Protein AF-A0AAV8U9E0-F1 (afdb_monomer)

Secondary structure (DSSP, 8-state):
----------HHHHHHHHHHHHTTT--------HHHHHHHHHHHHHHHHHHHHHHHHHHHHHHHHHHHHHHHHHHHHHHHHHHHHHHHHHHHHHHHHHHHHHHHHHHHHHHHHTT--THHHHHHHHHHHHHHGGGGGGS-HHHHHHHHHHHHHHHHS-TTSHHHHHHHHHHHHHHHS-TT--------HHHHHHHHHHH-S--HHHHHHHHHHHHHHHHHT--SSS-HHHHHHHHHHHHHHTTT-TT--

Sequence (249 aa):
MGLLRGTICSQRTLINWYNRLLNCRLLRGTICSQRTLINWYNRLLNCRKKIRILATFVFQLVYKRLQLKLELVKKEMEISKIQESIAKAIEENISGEQRRYLLNEQLKAIKKELGLETDDKTALSVKFRERIEPKKEKIPAQVSQVIEEELTKLQLLEASSSEFNVTRNYLDWLTTLRWGDYSDENFDVVRAQNILDEDHCGLTDVKERILEFIAVGKLKGISQAQNPNLFGICIRMAIEMSMGRSGLS

InterPro domains:
  IPR027065 Lon protease [PTHR43718] (62-224)

Solvent-accessible surface area (backbone atoms only — not comparable to full-atom values): 14757 Å² total; per-residue (Å²): 139,82,86,82,90,67,81,74,78,46,73,64,58,57,51,53,49,52,53,54,62,66,62,67,79,76,74,88,80,84,84,83,54,73,66,59,55,51,53,49,51,53,50,50,53,51,50,53,51,50,53,51,52,50,51,53,53,52,50,55,55,52,53,55,52,50,52,53,49,51,53,52,52,51,52,52,52,52,53,53,52,52,52,52,54,51,52,51,55,49,51,54,52,49,50,52,51,52,49,50,51,50,53,48,53,50,51,51,49,51,30,52,75,68,70,54,53,82,46,68,61,54,52,50,54,48,55,54,46,66,58,37,64,87,41,52,90,47,45,55,70,72,58,53,52,54,51,52,53,52,53,54,47,57,70,72,45,54,88,86,39,72,64,36,57,52,54,50,50,51,52,50,54,66,54,67,53,70,58,79,67,74,79,90,81,82,59,54,52,70,62,50,50,52,51,50,56,70,78,37,90,75,62,64,76,58,50,53,52,51,45,51,49,38,47,53,30,53,75,67,75,54,81,82,82,85,48,78,77,55,52,58,54,53,53,51,47,50,62,66,42,69,83,76,48,84,85,82,115

Structure (mmCIF, N/CA/C/O backbone):
data_AF-A0AAV8U9E0-F1
#
_entry.id   AF-A0AAV8U9E0-F1
#
loop_
_atom_site.group_PDB
_atom_site.id
_atom_site.type_symbol
_atom_site.label_atom_id
_atom_site.label_alt_id
_atom_site.label_comp_id
_atom_site.label_asym_id
_atom_site.label_entity_id
_atom_site.label_seq_id
_atom_site.pdbx_PDB_ins_code
_atom_site.Cartn_x
_atom_site.Cartn_y
_atom_site.Cartn_z
_atom_site.occupancy
_atom_site.B_iso_or_equiv
_atom_site.auth_seq_id
_atom_site.auth_comp_id
_atom_site.auth_asym_id
_atom_site.auth_atom_id
_atom_site.pdbx_PDB_model_num
ATOM 1 N N . MET A 1 1 ? -9.191 -7.327 82.115 1.00 27.83 1 MET A N 1
ATOM 2 C CA . MET A 1 1 ? -9.301 -6.138 82.992 1.00 27.83 1 MET A CA 1
ATOM 3 C C . MET A 1 1 ? -10.465 -5.305 82.483 1.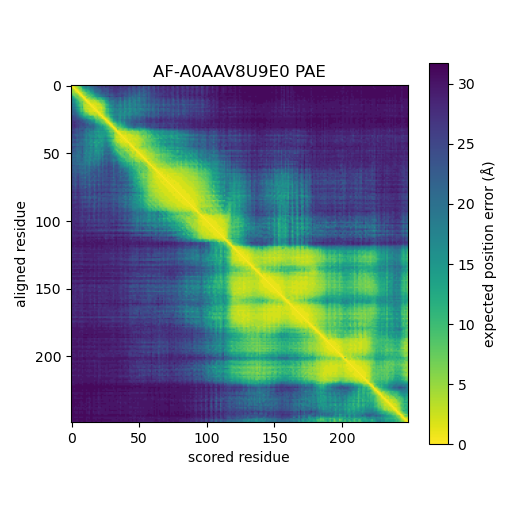00 27.83 1 MET A C 1
ATOM 5 O O . MET A 1 1 ? -10.472 -5.007 81.308 1.00 27.83 1 MET A O 1
ATOM 9 N N . GLY A 1 2 ? -11.511 -4.94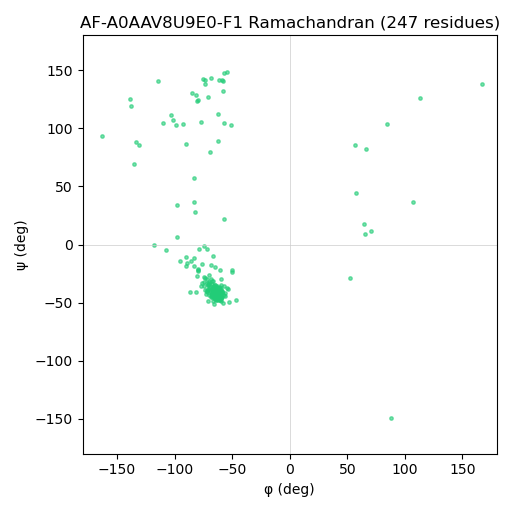6 83.204 1.00 35.22 2 GLY A N 1
ATOM 10 C CA . GLY A 1 2 ? -11.868 -5.081 84.604 1.00 35.22 2 GLY A CA 1
ATOM 11 C C . GLY A 1 2 ? -13.068 -4.151 84.818 1.00 35.22 2 GLY A C 1
ATOM 12 O O . GLY A 1 2 ? -13.075 -3.044 84.298 1.00 35.22 2 GLY A O 1
ATOM 13 N N . LEU A 1 3 ? -14.059 -4.623 85.576 1.00 33.38 3 LEU A N 1
ATOM 14 C CA . LEU A 1 3 ? -15.062 -3.809 86.274 1.00 33.38 3 LEU A CA 1
ATOM 15 C C . LEU A 1 3 ? -16.062 -3.001 85.427 1.00 33.38 3 LEU A C 1
ATOM 17 O O . LEU A 1 3 ? -16.005 -1.782 85.385 1.00 33.38 3 LEU A O 1
ATOM 21 N N . LEU A 1 4 ? -17.120 -3.667 84.960 1.00 31.39 4 LEU A N 1
ATOM 22 C CA . LEU A 1 4 ? -18.476 -3.106 85.047 1.00 31.39 4 LEU A CA 1
ATOM 23 C C . LEU A 1 4 ? -19.446 -4.197 85.520 1.00 31.39 4 LEU A C 1
ATOM 25 O O . LEU A 1 4 ? -20.305 -4.681 84.790 1.00 31.39 4 LEU A O 1
ATOM 29 N N . ARG A 1 5 ? -19.300 -4.587 86.796 1.00 35.12 5 ARG A N 1
ATOM 30 C CA . ARG A 1 5 ? -20.395 -5.188 87.572 1.00 35.12 5 ARG A CA 1
ATOM 31 C C . ARG A 1 5 ? -21.439 -4.094 87.822 1.00 35.12 5 ARG A C 1
ATOM 33 O O . ARG A 1 5 ? -21.459 -3.477 88.879 1.00 35.12 5 ARG A O 1
ATOM 40 N N . GLY A 1 6 ? -22.268 -3.820 86.824 1.00 33.16 6 GLY A N 1
ATOM 41 C CA . GLY A 1 6 ? -23.504 -3.066 86.984 1.00 33.16 6 GLY A CA 1
ATOM 42 C C . GLY A 1 6 ? -24.635 -4.071 87.077 1.00 33.16 6 GLY A C 1
ATOM 43 O O . GLY A 1 6 ? -25.007 -4.666 86.072 1.00 33.16 6 GLY A O 1
ATOM 44 N N . THR A 1 7 ? -25.128 -4.314 88.286 1.00 35.34 7 THR A N 1
ATOM 45 C CA . THR A 1 7 ? -26.304 -5.139 88.550 1.00 35.34 7 THR A CA 1
ATOM 46 C C . THR A 1 7 ? -27.459 -4.671 87.671 1.00 35.34 7 THR A C 1
ATOM 48 O O . THR A 1 7 ? -28.102 -3.656 87.934 1.00 35.34 7 THR A O 1
ATOM 51 N N . ILE A 1 8 ? -27.715 -5.426 86.601 1.00 35.81 8 ILE A N 1
ATOM 52 C CA . ILE A 1 8 ? -28.965 -5.367 85.855 1.00 35.81 8 ILE A CA 1
ATOM 53 C C . ILE A 1 8 ? -30.038 -5.670 86.892 1.00 35.81 8 ILE A C 1
ATOM 55 O O . ILE A 1 8 ? -30.167 -6.798 87.370 1.00 35.81 8 ILE A O 1
ATOM 59 N N . CYS A 1 9 ? -30.745 -4.622 87.305 1.00 37.22 9 CYS A N 1
ATOM 60 C CA . CYS A 1 9 ? -31.953 -4.721 88.097 1.00 37.22 9 CYS A CA 1
ATOM 61 C C . CYS A 1 9 ? -32.943 -5.487 87.219 1.00 37.22 9 CYS A C 1
ATOM 63 O O . CYS A 1 9 ? -33.615 -4.903 86.369 1.00 37.22 9 CYS A O 1
ATOM 65 N N . SER A 1 10 ? -32.926 -6.818 87.322 1.00 37.62 10 SER A N 1
ATOM 66 C CA . SER A 1 10 ? -33.815 -7.664 86.543 1.00 37.62 10 SER A CA 1
ATOM 67 C C . SER A 1 10 ? -35.246 -7.232 86.853 1.00 37.62 10 SER A C 1
ATOM 69 O O . SER A 1 10 ? -35.553 -6.795 87.968 1.00 37.62 10 SER A O 1
ATOM 71 N N . GLN A 1 11 ? -36.150 -7.343 85.881 1.00 40.88 11 GLN A N 1
ATOM 72 C CA . GLN A 1 11 ? -37.574 -7.047 86.085 1.00 40.88 11 GLN A CA 1
ATOM 73 C C . GLN A 1 11 ? -38.150 -7.756 87.331 1.00 40.88 11 GLN A C 1
ATOM 75 O O . GLN A 1 11 ? -39.093 -7.264 87.947 1.00 40.88 11 GLN A O 1
ATOM 80 N N . ARG A 1 12 ? -37.509 -8.841 87.788 1.00 44.00 12 ARG A N 1
ATOM 81 C CA . ARG A 1 12 ? -37.821 -9.563 89.024 1.00 44.00 12 ARG A CA 1
ATOM 82 C C . ARG A 1 12 ? -37.634 -8.740 90.303 1.00 44.00 12 ARG A C 1
ATOM 84 O O . ARG A 1 12 ? -38.444 -8.872 91.214 1.00 44.00 12 ARG A O 1
ATOM 91 N N . THR A 1 13 ? -36.633 -7.862 90.388 1.00 49.75 13 THR A N 1
ATOM 92 C CA . THR A 1 13 ? -36.432 -6.994 91.565 1.00 49.75 13 THR A CA 1
ATOM 93 C C . THR A 1 13 ? -37.441 -5.851 91.637 1.00 49.75 13 THR A C 1
ATOM 95 O O . THR A 1 13 ? -37.866 -5.501 92.733 1.00 49.75 13 THR A O 1
ATOM 98 N N . LEU A 1 14 ? -37.898 -5.323 90.496 1.00 45.00 14 LEU A N 1
ATOM 99 C CA . LEU A 1 14 ? -38.960 -4.309 90.450 1.00 45.00 14 LEU A CA 1
ATOM 100 C C . LEU A 1 14 ? -40.332 -4.898 90.800 1.00 45.00 14 LEU A C 1
ATOM 102 O O . LEU A 1 14 ? -41.067 -4.294 91.576 1.00 45.00 14 LEU A O 1
ATOM 106 N N . ILE A 1 15 ? -40.637 -6.103 90.310 1.00 54.41 15 ILE A N 1
ATOM 107 C CA . ILE A 1 15 ? -41.872 -6.824 90.653 1.00 54.41 15 ILE A CA 1
ATOM 108 C C . ILE A 1 15 ? -41.868 -7.235 92.133 1.00 54.41 15 ILE A C 1
ATOM 110 O O . ILE A 1 15 ? -42.863 -7.032 92.821 1.00 54.41 15 ILE A O 1
ATOM 114 N N . ASN A 1 16 ? -40.738 -7.706 92.677 1.00 47.94 16 ASN A N 1
ATOM 115 C CA . ASN A 1 16 ? -40.626 -8.012 94.110 1.00 47.94 16 ASN A CA 1
ATOM 116 C C . ASN A 1 16 ? -40.722 -6.764 95.000 1.00 47.94 16 ASN A C 1
ATOM 118 O O . ASN A 1 16 ? -41.239 -6.851 96.112 1.00 47.94 16 ASN A O 1
ATOM 122 N N . TRP A 1 17 ? -40.266 -5.601 94.528 1.00 50.56 17 TRP A N 1
ATOM 123 C CA . TRP A 1 17 ? -40.415 -4.334 95.249 1.00 50.56 17 TRP A CA 1
ATOM 124 C C . TRP A 1 17 ? -41.860 -3.809 95.195 1.00 50.56 17 TRP A C 1
ATOM 126 O O . TRP A 1 17 ? -42.385 -3.359 96.211 1.00 50.56 17 TRP A O 1
ATOM 136 N N . TYR A 1 18 ? -42.538 -3.956 94.052 1.00 49.53 18 TYR A N 1
ATOM 137 C CA . TYR A 1 18 ? -43.957 -3.621 93.882 1.00 49.53 18 TYR A CA 1
ATOM 138 C C . TYR A 1 18 ? -44.870 -4.540 94.715 1.00 49.53 18 TYR A C 1
ATOM 140 O O . TYR A 1 18 ? -45.764 -4.062 95.411 1.00 49.53 18 TYR A O 1
ATOM 148 N N . ASN A 1 19 ? -44.568 -5.841 94.762 1.00 44.81 19 ASN A N 1
ATOM 149 C CA . ASN A 1 19 ? -45.264 -6.808 95.615 1.00 44.81 19 ASN A CA 1
ATOM 150 C C . ASN A 1 19 ? -44.982 -6.585 97.114 1.00 44.81 19 ASN A C 1
ATOM 152 O O . ASN A 1 19 ? -45.863 -6.817 97.939 1.00 44.81 19 ASN A O 1
ATOM 156 N N . ARG A 1 20 ? -43.801 -6.063 97.490 1.00 47.88 20 ARG A N 1
ATOM 157 C CA . ARG A 1 20 ? -43.522 -5.619 98.873 1.00 47.88 20 ARG A CA 1
ATOM 158 C C . ARG A 1 20 ? -44.294 -4.360 99.262 1.00 47.88 20 ARG A C 1
ATOM 160 O O . ARG A 1 20 ? -44.694 -4.247 100.413 1.00 47.88 20 ARG A O 1
ATOM 167 N N . LEU A 1 21 ? -44.527 -3.446 98.321 1.00 47.62 21 LEU A N 1
ATOM 168 C CA . LEU A 1 21 ? -45.348 -2.251 98.538 1.00 47.62 21 LEU A CA 1
ATOM 169 C C . LEU A 1 21 ? -46.838 -2.581 98.688 1.00 47.62 21 LEU A C 1
ATOM 171 O O . LEU A 1 21 ? -47.501 -2.005 99.546 1.00 47.62 21 LEU A O 1
ATOM 175 N N . LEU A 1 22 ? -47.357 -3.527 97.901 1.00 44.44 22 LEU A N 1
ATOM 176 C CA . LEU A 1 22 ? -48.753 -3.975 97.989 1.00 44.44 22 LEU A CA 1
ATOM 177 C C . LEU A 1 22 ? -49.047 -4.806 99.250 1.00 44.44 22 LEU A C 1
ATOM 179 O O . LEU A 1 22 ? -50.153 -4.719 99.780 1.00 44.44 22 LEU A O 1
ATOM 183 N N . ASN A 1 23 ? -48.061 -5.536 99.787 1.00 39.62 23 ASN A N 1
ATOM 184 C CA . ASN A 1 23 ? -48.213 -6.299 101.036 1.00 39.62 23 ASN A CA 1
ATOM 185 C C . ASN A 1 23 ? -48.118 -5.458 102.325 1.00 39.62 23 ASN A C 1
ATOM 187 O O . ASN A 1 23 ? -48.386 -5.972 103.408 1.00 39.62 23 ASN A O 1
ATOM 191 N N . CYS A 1 24 ? -47.830 -4.156 102.249 1.00 38.47 24 CYS A N 1
ATOM 192 C CA . CYS A 1 24 ? -47.872 -3.249 103.404 1.00 38.47 24 CYS A CA 1
ATOM 193 C C . CYS A 1 24 ? -49.289 -2.715 103.710 1.00 38.47 24 CYS A C 1
ATOM 195 O O . CYS A 1 24 ? -49.444 -1.568 104.126 1.00 38.47 24 CYS A O 1
ATOM 197 N N . ARG A 1 25 ? -50.339 -3.534 103.533 1.00 41.03 25 ARG A N 1
ATOM 198 C CA . ARG A 1 25 ? -51.711 -3.221 103.992 1.00 41.03 25 ARG A CA 1
ATOM 199 C C . ARG A 1 25 ? -52.082 -3.869 105.331 1.00 41.03 25 ARG A C 1
ATOM 201 O O . ARG A 1 25 ? -53.214 -3.734 105.784 1.00 41.03 25 ARG A O 1
ATOM 208 N N . LEU A 1 26 ? -51.132 -4.520 105.997 1.00 41.62 26 LEU A N 1
ATOM 209 C CA . LEU A 1 26 ? -51.288 -5.043 107.352 1.00 41.62 26 LEU A CA 1
ATOM 210 C C . LEU A 1 26 ? -50.097 -4.616 108.205 1.00 41.62 26 LEU A C 1
ATOM 212 O O . LEU A 1 26 ? -49.125 -5.343 108.320 1.00 41.62 26 LEU A O 1
ATOM 216 N N . LEU A 1 27 ? -50.187 -3.418 108.776 1.00 35.81 27 LEU A N 1
ATOM 217 C CA . LEU A 1 27 ? -49.687 -3.087 110.111 1.00 35.81 27 LEU A CA 1
ATOM 218 C C . LEU A 1 27 ? -50.372 -1.777 110.511 1.00 35.81 27 LEU A C 1
ATOM 220 O O . LEU A 1 27 ? -49.972 -0.676 110.139 1.00 35.81 27 LEU A O 1
ATOM 224 N N . ARG A 1 28 ? -51.498 -1.932 111.215 1.00 41.97 28 ARG A N 1
ATOM 225 C CA . ARG A 1 28 ? -52.093 -0.864 112.015 1.00 41.97 28 ARG A CA 1
ATOM 226 C C . ARG A 1 28 ? -51.051 -0.418 113.041 1.00 41.97 28 ARG A C 1
ATOM 228 O O . ARG A 1 28 ? -50.528 -1.257 113.765 1.00 41.97 28 ARG A O 1
ATOM 235 N N . GLY A 1 29 ? -50.849 0.891 113.151 1.00 41.81 29 GLY A N 1
ATOM 236 C CA . GLY A 1 29 ? -50.318 1.507 114.362 1.00 41.81 29 GLY A CA 1
ATOM 237 C C . GLY A 1 29 ? -48.930 2.131 114.244 1.00 41.81 29 GLY A C 1
ATOM 238 O O . GLY A 1 29 ? -47.946 1.467 113.950 1.00 41.81 29 GLY A O 1
ATOM 239 N N . THR A 1 30 ? -48.892 3.407 114.630 1.00 37.78 30 THR A N 1
ATOM 240 C CA . THR A 1 30 ? -47.747 4.208 115.101 1.00 37.78 30 THR A CA 1
ATOM 241 C C . THR A 1 30 ? -46.819 4.887 114.070 1.00 37.78 30 THR A C 1
ATOM 243 O O . THR A 1 30 ? -45.938 4.297 113.461 1.00 37.78 30 THR A O 1
ATOM 246 N N . ILE A 1 31 ? -47.034 6.209 113.964 1.00 43.25 31 ILE A N 1
ATOM 247 C CA . ILE A 1 31 ? -46.071 7.305 113.738 1.00 43.25 31 ILE A CA 1
ATOM 248 C C . ILE A 1 31 ? -45.192 7.206 112.476 1.00 43.25 31 ILE A C 1
ATOM 250 O O . ILE A 1 31 ? -44.017 6.854 112.523 1.00 43.25 31 ILE A O 1
ATOM 254 N N . CYS A 1 32 ? -45.720 7.683 111.343 1.00 40.44 32 CYS A N 1
ATOM 255 C CA . CYS A 1 32 ? -44.880 8.192 110.256 1.00 40.44 32 CYS A CA 1
ATOM 256 C C . CYS A 1 32 ? -44.720 9.707 110.463 1.00 40.44 32 CYS A C 1
ATOM 258 O O . CYS A 1 32 ? -45.666 10.462 110.240 1.00 40.44 32 CYS A O 1
ATOM 260 N N . SER A 1 33 ? -43.566 10.167 110.958 1.00 49.03 33 SER A N 1
ATOM 261 C CA . SER A 1 33 ? -43.331 11.607 111.127 1.00 49.03 33 SER A CA 1
ATOM 262 C C . SER A 1 33 ? -43.393 12.310 109.764 1.00 49.03 33 SER A C 1
ATOM 264 O O . SER A 1 33 ? -42.905 11.787 108.763 1.00 49.03 33 SER A O 1
ATOM 266 N N . GLN A 1 34 ? -43.959 13.521 109.694 1.00 48.81 34 GLN A N 1
ATOM 267 C CA . GLN A 1 34 ? -44.019 14.315 108.450 1.00 48.81 34 GLN A CA 1
ATOM 268 C C . GLN A 1 34 ? -42.653 14.433 107.743 1.00 48.81 34 GLN A C 1
ATOM 270 O O . GLN A 1 34 ? -42.586 14.590 106.524 1.00 48.81 34 GLN A O 1
ATOM 275 N N . ARG A 1 35 ? -41.546 14.278 108.480 1.00 53.88 35 ARG A N 1
ATOM 276 C CA . ARG A 1 35 ? -40.183 14.350 107.953 1.00 53.88 35 ARG A CA 1
ATOM 277 C C . ARG A 1 35 ? -39.777 13.147 107.092 1.00 53.88 35 ARG A C 1
ATOM 279 O O . ARG A 1 35 ? -39.037 13.337 106.126 1.00 53.88 35 ARG A O 1
ATOM 286 N N . THR A 1 36 ? -40.265 11.935 107.372 1.00 54.78 36 THR A N 1
ATOM 287 C CA . THR A 1 36 ? -39.992 10.758 106.524 1.00 54.78 36 THR A CA 1
ATOM 288 C C . THR A 1 36 ? -40.794 10.801 105.226 1.00 54.78 36 THR A C 1
ATOM 290 O O . THR A 1 36 ? -40.248 10.469 104.174 1.00 54.78 36 THR A O 1
ATOM 293 N N . LEU A 1 37 ? -42.031 11.309 105.262 1.00 53.75 37 LEU A N 1
ATOM 294 C CA . LEU A 1 37 ? -42.858 11.533 104.069 1.00 53.75 37 LEU A CA 1
ATOM 295 C C . LEU A 1 37 ? -42.275 12.611 103.142 1.00 53.75 37 LEU A C 1
ATOM 297 O O . LEU A 1 37 ? -42.202 12.394 101.934 1.00 53.75 37 LEU A O 1
ATOM 301 N N . ILE A 1 38 ? -41.784 13.731 103.686 1.00 58.84 38 ILE A N 1
ATOM 302 C CA . ILE A 1 38 ? -41.136 14.794 102.895 1.00 58.84 38 ILE A CA 1
ATOM 303 C C . ILE A 1 38 ? -39.825 14.297 102.269 1.00 58.84 38 ILE A C 1
ATOM 305 O O . ILE A 1 38 ? -39.577 14.535 101.087 1.00 58.84 38 ILE A O 1
ATOM 309 N N . ASN A 1 39 ? -39.002 13.550 103.014 1.00 56.97 39 ASN A N 1
ATOM 310 C CA . ASN A 1 39 ? -37.780 12.960 102.459 1.00 56.97 39 ASN A CA 1
ATOM 311 C C . ASN A 1 39 ? -38.080 11.904 101.387 1.00 56.97 39 ASN A C 1
ATOM 313 O O . ASN A 1 39 ? -37.365 11.833 100.387 1.00 56.97 39 ASN A O 1
ATOM 317 N N . TRP A 1 40 ? -39.146 11.120 101.546 1.00 59.44 40 TRP A N 1
ATOM 318 C CA . TRP A 1 40 ? -39.593 10.162 100.538 1.00 59.44 40 TRP A CA 1
ATOM 319 C C . TRP A 1 40 ? -40.120 10.859 99.275 1.00 59.44 40 TRP A C 1
ATOM 321 O O . TRP A 1 40 ? -39.692 10.514 98.173 1.00 59.44 40 TRP A O 1
ATOM 331 N N . TYR A 1 41 ? -40.945 11.902 99.420 1.00 57.72 41 TYR A N 1
ATOM 332 C CA . TYR A 1 41 ? -41.444 12.713 98.306 1.00 57.72 41 TYR A CA 1
ATOM 333 C C . TYR A 1 41 ? -40.306 13.417 97.555 1.00 57.72 41 TYR A C 1
ATOM 335 O O . TYR A 1 41 ? -40.232 13.339 96.329 1.00 57.72 41 TYR A O 1
ATOM 343 N N . ASN A 1 42 ? -39.346 14.008 98.273 1.00 62.09 42 ASN A N 1
ATOM 344 C CA . ASN A 1 42 ? -38.157 14.617 97.675 1.00 62.09 42 ASN A CA 1
ATOM 345 C C . ASN A 1 42 ? -37.290 13.585 96.941 1.00 62.09 42 ASN A C 1
ATOM 347 O O . ASN A 1 42 ? -36.778 13.873 95.859 1.00 62.09 42 ASN A O 1
ATOM 351 N N . ARG A 1 43 ? -37.160 12.360 97.468 1.00 54.47 43 ARG A N 1
ATOM 352 C CA . ARG A 1 43 ? -36.404 11.276 96.820 1.00 54.47 43 ARG A CA 1
ATOM 353 C C . ARG A 1 43 ? -37.107 10.749 95.568 1.00 54.47 43 ARG A C 1
ATOM 355 O O . ARG A 1 43 ? -36.443 10.503 94.562 1.00 54.47 43 ARG A O 1
ATOM 362 N N . LEU A 1 44 ? -38.437 10.670 95.588 1.00 56.94 44 LEU A N 1
ATOM 363 C CA . LEU A 1 44 ? -39.266 10.371 94.418 1.00 56.94 44 LEU A CA 1
ATOM 364 C C . LEU A 1 44 ? -39.161 11.449 93.341 1.00 56.94 44 LEU A C 1
ATOM 366 O O . LEU A 1 44 ? -38.959 11.119 92.172 1.00 56.94 44 LEU A O 1
ATOM 370 N N . LEU A 1 45 ? -39.228 12.727 93.719 1.00 56.25 45 LEU A N 1
ATOM 371 C CA . LEU A 1 45 ? -39.087 13.844 92.785 1.00 56.25 45 LEU A CA 1
ATOM 372 C C . LEU A 1 45 ? -37.695 13.847 92.129 1.00 56.25 45 LEU A C 1
ATOM 374 O O . LEU A 1 45 ? -37.575 14.091 90.927 1.00 56.25 45 LEU A O 1
ATOM 378 N N . ASN A 1 46 ? -36.648 13.516 92.893 1.00 55.34 46 ASN A N 1
ATOM 379 C CA . ASN A 1 46 ? -35.272 13.439 92.398 1.00 55.34 46 ASN A CA 1
ATOM 380 C C . ASN A 1 46 ? -35.054 12.231 91.464 1.00 55.34 46 ASN A C 1
ATOM 382 O O . ASN A 1 46 ? -34.412 12.365 90.422 1.00 55.34 46 ASN A O 1
ATOM 386 N N . CYS A 1 47 ? -35.654 11.072 91.765 1.00 55.56 47 CYS A N 1
ATOM 387 C CA . CYS A 1 47 ? -35.677 9.926 90.848 1.00 55.56 47 CYS A CA 1
ATOM 388 C C . CYS A 1 47 ? -36.422 10.246 89.547 1.00 55.56 47 CYS A C 1
ATOM 390 O O . CYS A 1 47 ? -35.919 9.940 88.469 1.00 55.56 47 CYS A O 1
ATOM 392 N N . ARG A 1 48 ? -37.575 10.922 89.616 1.00 57.34 48 ARG A N 1
ATOM 393 C CA . ARG A 1 48 ? -38.355 11.306 88.427 1.00 57.34 48 ARG A CA 1
ATOM 394 C C . ARG A 1 48 ? -37.576 12.264 87.525 1.00 57.34 48 ARG A C 1
ATOM 396 O O . ARG A 1 48 ? -37.551 12.073 86.312 1.00 57.34 48 ARG A O 1
ATOM 403 N N . LYS A 1 49 ? -36.889 13.250 88.113 1.00 58.62 49 LYS A N 1
ATOM 404 C CA . LYS A 1 49 ? -36.005 14.172 87.382 1.00 58.62 49 LYS A CA 1
ATOM 405 C C . LYS A 1 49 ? -34.822 13.437 86.739 1.00 58.62 49 LYS A C 1
ATOM 407 O O . LYS A 1 49 ? -34.564 13.657 85.560 1.00 58.62 49 LYS A O 1
ATOM 412 N N . LYS A 1 50 ? -34.161 12.517 87.455 1.00 59.91 50 LYS A N 1
ATOM 413 C CA . LYS A 1 50 ? -33.053 11.707 86.910 1.00 59.91 50 LYS A CA 1
ATOM 414 C C . LYS A 1 50 ? -33.486 10.784 85.772 1.00 59.91 50 LYS A C 1
ATOM 416 O O . LYS A 1 50 ? -32.802 10.742 84.758 1.00 59.91 50 LYS A O 1
ATOM 421 N N . ILE A 1 51 ? -34.627 10.103 85.902 1.00 61.88 51 ILE A N 1
ATOM 422 C CA . ILE A 1 51 ? -35.192 9.248 84.844 1.00 61.88 51 ILE A CA 1
ATOM 423 C C . ILE A 1 51 ? -35.530 10.084 83.609 1.00 61.88 51 ILE A C 1
ATOM 425 O O . ILE A 1 51 ? -35.230 9.669 82.494 1.00 61.88 51 ILE A O 1
ATOM 429 N N . ARG A 1 52 ? -36.093 11.285 83.795 1.00 48.88 52 ARG A N 1
ATOM 430 C CA . ARG A 1 52 ? -36.409 12.179 82.678 1.00 48.88 52 ARG A CA 1
ATOM 431 C C . ARG A 1 52 ? -35.149 12.639 81.949 1.00 48.88 52 ARG A C 1
ATOM 433 O O . ARG A 1 52 ? -35.117 12.556 80.734 1.00 48.88 52 ARG A O 1
ATOM 440 N N . ILE A 1 53 ? -34.102 13.033 82.678 1.00 62.19 53 ILE A N 1
ATOM 441 C CA . ILE A 1 53 ? -32.807 13.426 82.095 1.00 62.19 53 ILE A CA 1
ATOM 442 C C . ILE A 1 53 ? -32.153 12.249 81.360 1.00 62.19 53 ILE A C 1
ATOM 444 O O . ILE A 1 53 ? -31.682 12.429 80.241 1.00 62.19 53 ILE A O 1
ATOM 448 N N . LEU A 1 54 ? -32.166 11.043 81.942 1.00 60.41 54 LEU A N 1
ATOM 449 C CA . LEU A 1 54 ? -31.650 9.835 81.290 1.00 60.41 54 LEU A CA 1
ATOM 450 C C . LEU A 1 54 ? -32.414 9.513 80.001 1.00 60.41 54 LEU A C 1
ATOM 452 O O . LEU A 1 54 ? -31.786 9.200 78.996 1.00 60.41 54 LEU A O 1
ATOM 456 N N . ALA A 1 55 ? -33.743 9.638 80.003 1.00 62.66 55 ALA A N 1
ATOM 457 C CA . ALA A 1 55 ? -34.558 9.426 78.811 1.00 62.66 55 ALA A CA 1
ATOM 458 C C . ALA A 1 55 ? -34.223 10.439 77.703 1.00 62.66 55 ALA A C 1
ATOM 460 O O . ALA A 1 55 ? -34.035 10.038 76.555 1.00 62.66 55 ALA A O 1
ATOM 461 N N . THR A 1 56 ? -34.058 11.726 78.038 1.00 59.28 56 THR A N 1
ATOM 462 C CA . THR A 1 56 ? -33.647 12.745 77.059 1.00 59.28 56 THR A CA 1
ATOM 463 C C . THR A 1 56 ? -32.245 12.467 76.512 1.00 59.28 56 THR A C 1
ATOM 465 O O . THR A 1 56 ? -32.012 12.601 75.314 1.00 59.28 56 THR A O 1
ATOM 468 N N . PHE A 1 57 ? -31.315 12.025 77.363 1.00 64.25 57 PHE A N 1
ATOM 469 C CA . PHE A 1 57 ? -29.940 11.718 76.959 1.00 64.25 57 PHE A CA 1
ATOM 470 C C . PHE A 1 57 ? -29.861 10.495 76.033 1.00 64.25 57 PHE A C 1
ATOM 472 O O . PHE A 1 57 ? -29.145 10.517 75.032 1.00 64.25 57 PHE A O 1
ATOM 479 N N . VAL A 1 58 ? -30.633 9.444 76.334 1.00 69.25 58 VAL A N 1
ATOM 480 C CA . VAL A 1 58 ? -30.743 8.246 75.488 1.00 69.25 58 VAL A CA 1
ATOM 481 C C . VAL A 1 58 ? -31.363 8.604 74.137 1.00 69.25 58 VAL A C 1
ATOM 483 O O . VAL A 1 58 ? -30.840 8.188 73.104 1.00 69.25 58 VAL A O 1
ATOM 486 N N . PHE A 1 59 ? -32.409 9.434 74.118 1.00 70.06 59 PHE A N 1
ATOM 487 C CA . PHE A 1 59 ? -33.043 9.884 72.877 1.00 70.06 59 PHE A CA 1
ATOM 488 C C . PHE A 1 59 ? -32.079 10.695 71.992 1.00 70.06 59 PHE A C 1
ATOM 490 O O . PHE A 1 59 ? -31.954 10.421 70.797 1.00 70.06 59 PHE A O 1
ATOM 497 N N . GLN A 1 60 ? -31.309 11.617 72.584 1.00 68.12 60 GLN A N 1
ATOM 498 C CA . GLN A 1 60 ? -30.308 12.421 71.871 1.00 68.12 60 GLN A CA 1
ATOM 499 C C . GLN A 1 60 ? -29.198 11.552 71.244 1.00 68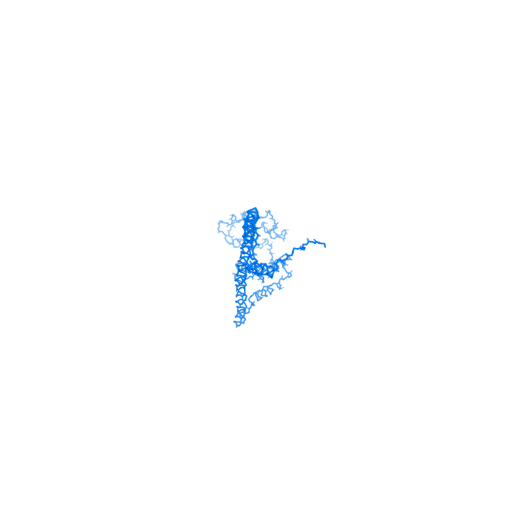.12 60 GLN A C 1
ATOM 501 O O . GLN A 1 60 ? -28.749 11.812 70.126 1.00 68.12 60 GLN A O 1
ATOM 506 N N . LEU A 1 61 ? -28.753 10.507 71.952 1.00 75.19 61 LEU A N 1
ATOM 507 C CA . LEU A 1 61 ? -27.740 9.559 71.474 1.00 75.19 61 LEU A CA 1
ATOM 508 C C . LEU A 1 61 ? -28.245 8.703 70.306 1.00 75.19 61 LEU A C 1
ATOM 510 O O . LEU A 1 61 ? -27.498 8.455 69.357 1.00 75.19 61 LEU A O 1
ATOM 514 N N . VAL A 1 62 ? -29.505 8.264 70.354 1.00 80.88 62 VAL A N 1
ATOM 515 C CA . VAL A 1 62 ? -30.124 7.466 69.286 1.00 80.88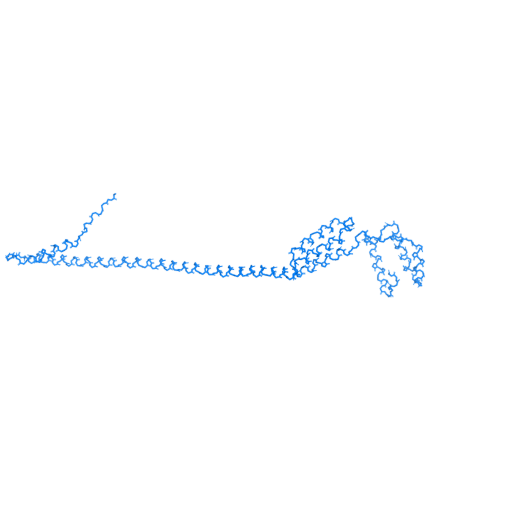 62 VAL A CA 1
ATOM 516 C C . VAL A 1 62 ? -30.315 8.303 68.021 1.00 80.88 62 VAL A C 1
ATOM 518 O O . VAL A 1 62 ? -29.958 7.847 66.935 1.00 80.88 62 VAL A O 1
ATOM 521 N N . TYR A 1 63 ? -30.778 9.548 68.158 1.00 86.00 63 TYR A N 1
ATOM 522 C CA . TYR A 1 63 ? -30.974 10.451 67.023 1.00 86.00 63 TYR A CA 1
ATOM 523 C C . TYR A 1 63 ? -29.663 10.736 66.272 1.00 86.00 63 TYR A C 1
ATOM 525 O O . TYR A 1 63 ? -29.606 10.605 65.050 1.00 86.00 63 TYR A O 1
ATOM 533 N N . LYS A 1 64 ? -28.568 11.013 66.997 1.00 84.19 64 LYS A N 1
ATOM 534 C CA . LYS A 1 64 ? -27.241 11.221 66.385 1.00 84.19 64 LYS A CA 1
ATOM 535 C C . LYS A 1 64 ? -26.737 9.988 65.626 1.00 84.19 64 LYS A C 1
ATOM 537 O O . LYS A 1 64 ? -26.185 10.120 64.538 1.00 84.19 64 LYS A O 1
ATOM 542 N N . ARG A 1 65 ? -26.946 8.780 66.165 1.00 84.88 65 ARG A N 1
ATOM 543 C CA . ARG A 1 65 ? -26.563 7.525 65.488 1.00 84.88 65 ARG A CA 1
ATOM 544 C C . ARG A 1 65 ? -27.370 7.288 64.214 1.00 84.88 65 ARG A C 1
ATOM 546 O O . ARG A 1 65 ? -26.808 6.817 63.231 1.00 84.88 65 ARG A O 1
ATOM 553 N N . LEU A 1 66 ? -28.662 7.614 64.227 1.00 89.69 66 LEU A N 1
ATOM 554 C CA . LEU A 1 66 ? -29.527 7.523 63.050 1.00 89.69 66 LEU A CA 1
ATOM 555 C C . LEU A 1 66 ? -29.100 8.498 61.952 1.00 89.69 66 LEU A C 1
ATOM 557 O O . LEU A 1 66 ? -29.050 8.095 60.797 1.00 89.69 66 LEU A O 1
ATOM 561 N N . GLN A 1 67 ? -28.733 9.734 62.299 1.00 89.44 67 GLN A N 1
ATOM 562 C CA . GLN A 1 67 ? -28.242 10.704 61.317 1.00 89.44 67 GLN A CA 1
ATOM 563 C C . GLN A 1 67 ? -26.941 10.248 60.647 1.00 89.44 67 GLN A C 1
ATOM 565 O O . GLN A 1 67 ? -26.853 10.277 59.423 1.00 89.44 67 GLN A O 1
ATOM 570 N N . LEU A 1 68 ? -25.974 9.750 61.426 1.00 89.44 68 LEU A N 1
ATOM 571 C CA . LEU A 1 68 ? -24.724 9.208 60.878 1.00 89.44 68 LEU A CA 1
ATOM 572 C C . LEU A 1 68 ? -24.976 7.992 59.978 1.00 89.44 68 LEU A C 1
ATOM 574 O O . LEU A 1 68 ? -24.409 7.897 58.894 1.00 89.44 68 LEU A O 1
ATOM 578 N N . LYS A 1 69 ? -25.864 7.078 60.391 1.00 90.81 69 LYS A N 1
ATOM 579 C CA . LYS A 1 69 ? -26.253 5.934 59.555 1.00 90.81 69 LYS A CA 1
ATOM 580 C C . LYS A 1 69 ? -26.953 6.368 58.272 1.00 90.81 69 LYS A C 1
ATOM 582 O O . LYS A 1 69 ? -26.666 5.811 57.222 1.00 90.81 69 LYS A O 1
ATOM 587 N N . LEU A 1 70 ? -27.845 7.353 58.342 1.00 93.94 70 LEU A N 1
ATOM 588 C CA . LEU A 1 70 ? -28.536 7.881 57.169 1.00 93.94 70 LEU A CA 1
ATOM 589 C C . LEU A 1 70 ? -27.544 8.478 56.166 1.00 93.94 70 LEU A C 1
ATOM 591 O O . LEU A 1 70 ? -27.703 8.282 54.967 1.00 93.94 70 LEU A O 1
ATOM 595 N N . GLU A 1 71 ? -26.517 9.182 56.641 1.00 94.50 71 GLU A N 1
ATOM 596 C CA . GLU A 1 71 ? -25.473 9.725 55.773 1.00 94.50 71 GLU A CA 1
ATOM 597 C C . GLU A 1 71 ? -24.641 8.619 55.108 1.00 94.50 71 GLU A C 1
ATOM 599 O O . GLU A 1 71 ? -24.379 8.692 53.910 1.00 94.50 71 GLU A O 1
ATOM 604 N N . LEU A 1 72 ? -24.284 7.565 55.849 1.00 93.56 72 LEU A N 1
ATOM 605 C CA . LEU A 1 72 ? -23.579 6.405 55.293 1.00 93.56 72 LEU A CA 1
ATOM 606 C C . LEU A 1 72 ? -24.417 5.682 54.231 1.00 93.56 72 LEU A C 1
ATOM 608 O O . LEU A 1 72 ? -23.924 5.438 53.136 1.00 93.56 72 LEU A O 1
ATOM 612 N N . VAL A 1 73 ? -25.700 5.434 54.507 1.00 95.62 73 VAL A N 1
ATOM 613 C CA . VAL A 1 73 ? -26.617 4.791 53.552 1.00 95.62 73 VAL A CA 1
ATOM 614 C C . VAL A 1 73 ? -26.810 5.646 52.298 1.00 95.62 73 VAL A C 1
ATOM 616 O O . VAL A 1 73 ? -26.897 5.111 51.196 1.00 95.62 73 VAL A O 1
ATOM 619 N N . LYS A 1 74 ? -26.836 6.980 52.422 1.00 96.12 74 LYS A N 1
ATOM 620 C CA . LYS A 1 74 ? -26.871 7.871 51.252 1.00 96.12 74 LYS A CA 1
ATOM 621 C C . LYS A 1 74 ? -25.618 7.722 50.388 1.00 96.12 74 LYS A C 1
ATOM 623 O O . LYS A 1 74 ? -25.751 7.627 49.173 1.00 96.12 74 LYS A O 1
ATOM 628 N N . LYS A 1 75 ? -24.434 7.649 51.003 1.00 94.94 75 LYS A N 1
ATOM 629 C CA . LYS A 1 75 ? -23.167 7.426 50.286 1.00 94.94 75 LYS A CA 1
ATOM 630 C C . LYS A 1 75 ? -23.146 6.059 49.597 1.00 94.94 75 LYS A C 1
ATOM 632 O O . LYS A 1 75 ? -22.789 5.980 48.428 1.00 94.94 75 LYS A O 1
ATOM 637 N N . GLU A 1 76 ? -23.592 5.000 50.272 1.00 93.88 76 GLU A N 1
ATOM 638 C CA . GLU A 1 76 ? -23.714 3.659 49.673 1.00 93.88 76 GLU A CA 1
ATOM 639 C C . GLU A 1 76 ? -24.699 3.639 48.496 1.00 93.88 76 GLU A C 1
ATOM 641 O O . GLU A 1 76 ? -24.416 3.039 47.461 1.00 93.88 76 GLU A O 1
ATOM 646 N N . MET A 1 77 ? -25.822 4.353 48.609 1.00 96.56 77 MET A N 1
ATOM 647 C CA . MET A 1 77 ? -26.790 4.488 47.521 1.00 96.56 77 MET A CA 1
ATOM 648 C C . MET A 1 77 ? -26.191 5.208 46.304 1.00 96.56 77 MET A C 1
ATOM 650 O O . MET A 1 77 ? -26.458 4.809 45.172 1.00 96.56 77 MET A O 1
ATOM 654 N N . GLU A 1 78 ? -25.392 6.258 46.503 1.00 94.62 78 GLU A N 1
ATOM 655 C CA . GLU A 1 78 ? -24.704 6.942 45.401 1.00 94.62 78 GLU A CA 1
ATOM 656 C C . GLU A 1 78 ? -23.675 6.035 44.721 1.00 94.62 78 GLU A C 1
ATOM 658 O O . GLU A 1 78 ? -23.663 5.944 43.493 1.00 94.62 78 GLU A O 1
ATOM 663 N N . ILE A 1 79 ? -22.886 5.291 45.500 1.00 95.25 79 ILE A N 1
ATOM 664 C CA . ILE A 1 79 ? -21.933 4.305 44.971 1.00 95.25 79 ILE A CA 1
ATOM 665 C C . ILE A 1 79 ? -22.663 3.240 44.143 1.00 95.25 79 ILE A C 1
ATOM 667 O O . ILE A 1 79 ? -22.246 2.941 43.026 1.00 95.25 79 ILE A O 1
ATOM 671 N N . SER A 1 80 ? -23.785 2.715 44.644 1.00 93.00 80 SER A N 1
ATOM 672 C CA . SER A 1 80 ? -24.580 1.709 43.932 1.00 93.00 80 SER A CA 1
ATOM 673 C C . SER A 1 80 ? -25.128 2.234 42.601 1.00 93.00 80 SER A C 1
ATOM 675 O O . SER A 1 80 ? -25.127 1.503 41.614 1.00 93.00 80 SER A O 1
ATOM 677 N N . LYS A 1 81 ? -25.561 3.501 42.543 1.00 95.06 81 LYS A N 1
ATOM 678 C CA . LYS A 1 81 ? -26.041 4.125 41.298 1.00 95.06 81 LYS A CA 1
ATOM 679 C C . LYS A 1 81 ? -24.931 4.281 40.262 1.00 95.06 81 LYS A C 1
ATOM 681 O O . LYS A 1 81 ? -25.172 4.064 39.079 1.00 95.06 81 LYS A O 1
ATOM 686 N N . ILE A 1 82 ? -23.727 4.649 40.702 1.00 93.25 82 ILE A N 1
ATOM 687 C CA . ILE A 1 82 ? -22.555 4.769 39.825 1.00 93.25 82 ILE A CA 1
ATOM 688 C C . ILE A 1 82 ? -22.147 3.390 39.288 1.00 93.25 82 ILE A C 1
ATOM 690 O O . ILE A 1 82 ? -21.841 3.254 38.108 1.00 93.25 82 ILE A O 1
ATOM 694 N N . GLN A 1 83 ? -22.178 2.347 40.119 1.00 88.94 83 GLN A N 1
ATOM 695 C CA . GLN A 1 83 ? -21.897 0.981 39.666 1.00 88.94 83 GLN A CA 1
ATOM 696 C C . GLN A 1 83 ? -22.909 0.502 38.618 1.00 88.94 83 GLN A C 1
ATOM 698 O O . GLN A 1 83 ? -22.517 -0.093 37.617 1.00 88.94 83 GLN A O 1
ATOM 703 N N . GLU A 1 84 ? -24.196 0.802 38.812 1.00 95.50 84 GLU A N 1
ATOM 704 C CA . GLU A 1 84 ? -25.247 0.445 37.857 1.00 95.50 84 GLU A CA 1
ATOM 705 C C . GLU A 1 84 ? -25.091 1.183 36.517 1.00 95.50 84 GLU A C 1
ATOM 707 O O . GLU A 1 84 ? -25.253 0.575 35.460 1.00 95.50 84 GLU A O 1
ATOM 712 N N . SER A 1 85 ? -24.743 2.476 36.531 1.00 93.06 85 SER A N 1
ATOM 713 C CA . SER A 1 85 ? -24.520 3.228 35.290 1.00 93.06 85 SER A CA 1
ATOM 714 C C . SER A 1 85 ? -23.283 2.745 34.530 1.00 93.06 85 SER A C 1
ATOM 716 O O . SER A 1 85 ? -23.331 2.638 33.306 1.00 93.06 85 SER A O 1
ATOM 718 N N . ILE A 1 86 ? -22.205 2.391 35.240 1.00 88.94 86 ILE A N 1
ATOM 719 C CA . ILE A 1 86 ? -21.005 1.795 34.639 1.00 88.94 86 ILE A CA 1
ATOM 720 C C . ILE A 1 86 ? -21.337 0.436 34.015 1.00 88.94 86 ILE A C 1
ATOM 722 O O . ILE A 1 86 ? -20.950 0.187 32.876 1.00 88.94 86 ILE A O 1
ATOM 726 N N . ALA A 1 87 ? -22.081 -0.424 34.718 1.00 82.75 87 ALA A N 1
ATOM 727 C CA . ALA A 1 87 ? -22.481 -1.730 34.197 1.00 82.75 87 ALA A CA 1
ATOM 728 C C . ALA A 1 87 ? -23.305 -1.602 32.905 1.00 82.75 87 ALA A C 1
ATOM 730 O O . ALA A 1 87 ? -22.991 -2.265 31.919 1.00 82.75 87 ALA A O 1
ATOM 731 N N . LYS A 1 88 ? -24.284 -0.685 32.876 1.00 89.94 88 LYS A N 1
ATOM 732 C CA . LYS A 1 88 ? -25.093 -0.404 31.677 1.00 89.94 88 LYS A CA 1
ATOM 733 C C . LYS A 1 88 ? -24.248 0.104 30.511 1.00 89.94 88 LYS A C 1
ATOM 735 O O . LYS A 1 88 ? -24.382 -0.401 29.403 1.00 89.94 88 LYS A O 1
ATOM 740 N N . ALA A 1 89 ? -23.333 1.043 30.758 1.00 84.75 89 ALA A N 1
ATOM 741 C CA . ALA A 1 89 ? -22.443 1.555 29.717 1.00 84.75 89 ALA A CA 1
ATOM 742 C C . ALA A 1 89 ? -21.518 0.460 29.152 1.00 84.75 89 ALA A C 1
ATOM 744 O O . ALA A 1 89 ? -21.259 0.422 27.950 1.00 84.75 89 ALA A O 1
ATOM 745 N N . ILE A 1 90 ? -21.015 -0.442 29.999 1.00 79.88 90 ILE A N 1
ATOM 746 C CA . ILE A 1 90 ? -20.195 -1.580 29.562 1.00 79.88 90 ILE A CA 1
ATOM 747 C C . ILE A 1 90 ? -21.029 -2.542 28.708 1.00 79.88 90 ILE A C 1
ATOM 749 O O . ILE A 1 90 ? -20.579 -2.945 27.640 1.00 79.88 90 ILE A O 1
ATOM 753 N N . GLU A 1 91 ? -22.245 -2.875 29.134 1.00 80.50 91 GLU A N 1
ATOM 754 C CA . GLU A 1 91 ? -23.137 -3.787 28.412 1.00 80.50 91 GLU A CA 1
ATOM 755 C C . GLU A 1 91 ? -23.561 -3.222 27.045 1.00 80.50 91 GLU A C 1
ATOM 757 O O . GLU A 1 91 ? -23.515 -3.933 26.040 1.00 80.50 91 GLU A O 1
ATOM 762 N N . GLU A 1 92 ? -23.864 -1.923 26.967 1.00 83.69 92 GLU A N 1
ATOM 763 C CA . GLU A 1 92 ? -24.147 -1.231 25.706 1.00 83.69 92 GLU A CA 1
ATOM 764 C C . GLU A 1 92 ? -22.947 -1.279 24.746 1.00 83.69 92 GLU A C 1
ATOM 766 O O . GLU A 1 92 ? -23.108 -1.658 23.581 1.00 83.69 92 GLU A O 1
ATOM 771 N N . ASN A 1 93 ? -21.734 -0.981 25.227 1.00 76.50 93 ASN A N 1
ATOM 772 C CA . ASN A 1 93 ? -20.515 -1.036 24.411 1.00 76.50 93 ASN A CA 1
ATOM 773 C C . ASN A 1 93 ? -20.191 -2.463 23.939 1.00 76.50 93 ASN A C 1
ATOM 775 O O . ASN A 1 93 ? -19.944 -2.673 22.749 1.00 76.50 93 ASN A O 1
ATOM 779 N N . ILE A 1 94 ? -20.265 -3.450 24.841 1.00 76.50 94 ILE A N 1
ATOM 780 C CA . ILE A 1 94 ? -20.054 -4.868 24.519 1.00 76.50 94 ILE A CA 1
ATOM 781 C C . ILE A 1 94 ? -21.079 -5.331 23.482 1.00 76.50 94 ILE A C 1
ATOM 783 O O . ILE A 1 94 ? -20.708 -6.001 22.521 1.00 76.50 94 ILE A O 1
ATOM 787 N N . SER A 1 95 ? -22.350 -4.940 23.612 1.00 82.06 95 SER A N 1
ATOM 788 C CA . SER A 1 95 ? -23.393 -5.323 22.656 1.00 82.06 95 SER A CA 1
ATOM 789 C C . SER A 1 95 ? -23.144 -4.749 21.255 1.00 82.06 95 SER A C 1
ATOM 791 O O . SER A 1 95 ? -23.367 -5.432 20.253 1.00 82.06 95 SER A O 1
ATOM 793 N N . GLY A 1 96 ? -22.638 -3.514 21.166 1.00 82.62 96 GLY A N 1
ATOM 794 C CA . GLY A 1 96 ? -22.279 -2.873 19.905 1.00 82.62 96 GLY A CA 1
ATOM 795 C C . GLY A 1 96 ? -21.083 -3.546 19.237 1.00 82.62 96 GLY A C 1
ATOM 796 O O . GLY A 1 96 ? -21.115 -3.811 18.033 1.00 82.62 96 GLY A O 1
ATOM 797 N N . GLU A 1 97 ? -20.049 -3.867 20.011 1.00 80.25 97 GLU A N 1
ATOM 798 C CA . GLU A 1 97 ? -18.842 -4.529 19.519 1.00 80.25 97 GLU A CA 1
ATOM 799 C C . GLU A 1 97 ? -19.106 -5.987 19.122 1.00 80.25 97 GLU A C 1
ATOM 801 O O . GLU A 1 97 ? -18.730 -6.396 18.025 1.00 80.25 97 GLU A O 1
ATOM 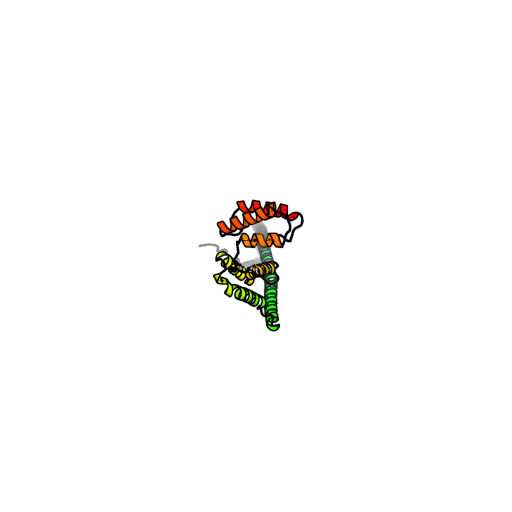806 N N . GLN A 1 98 ? -19.865 -6.741 19.925 1.00 79.06 98 GLN A N 1
ATOM 807 C CA . GLN A 1 98 ? -20.329 -8.090 19.585 1.00 79.06 98 GLN A CA 1
ATOM 808 C C . GLN A 1 98 ? -21.214 -8.092 18.337 1.00 79.06 98 GLN A C 1
ATOM 810 O O . GLN A 1 98 ? -21.051 -8.950 17.470 1.00 79.06 98 GLN A O 1
ATOM 815 N N . ARG A 1 99 ? -22.120 -7.112 18.197 1.00 83.75 99 ARG A N 1
ATOM 816 C CA . ARG A 1 99 ? -22.938 -6.952 16.986 1.00 83.75 99 ARG A CA 1
ATOM 817 C C . ARG A 1 99 ? -22.060 -6.690 15.766 1.00 83.75 99 ARG A C 1
ATOM 819 O O . ARG A 1 99 ? -22.267 -7.321 14.736 1.00 83.75 99 ARG A O 1
ATOM 826 N N . ARG A 1 100 ? -21.079 -5.788 15.865 1.00 82.19 100 ARG A N 1
ATOM 827 C CA . ARG A 1 100 ? -20.128 -5.512 14.774 1.00 82.19 100 ARG A CA 1
ATOM 828 C C . ARG A 1 100 ? -19.295 -6.742 14.422 1.00 82.19 100 ARG A C 1
ATOM 830 O O . ARG A 1 100 ? -19.136 -7.038 13.244 1.00 82.19 100 ARG A O 1
ATOM 837 N N . TYR A 1 101 ? -18.804 -7.467 15.423 1.00 88.00 101 TYR A N 1
ATOM 838 C CA . TYR A 1 101 ? -18.053 -8.706 15.237 1.00 88.00 101 TYR A CA 1
ATOM 839 C C . TYR A 1 101 ? -18.887 -9.762 14.502 1.00 88.00 101 TYR A C 1
ATOM 841 O O . TYR A 1 101 ? -18.441 -10.301 13.492 1.00 88.00 101 TYR A O 1
ATOM 849 N N . LEU A 1 102 ? -20.129 -9.987 14.941 1.00 86.00 102 LEU A N 1
ATOM 850 C CA . LEU A 1 102 ? -21.046 -10.929 14.303 1.00 86.00 102 LEU A CA 1
ATOM 851 C C . LEU A 1 102 ? -21.381 -10.520 12.863 1.00 86.00 102 LEU A C 1
ATOM 853 O O . LEU A 1 102 ? -21.338 -11.360 11.970 1.00 86.00 102 LEU A O 1
ATOM 857 N N . LEU A 1 103 ? -21.672 -9.237 12.624 1.00 84.56 103 LEU A N 1
ATOM 858 C CA . LEU A 1 103 ? -21.926 -8.711 11.279 1.00 84.56 103 LEU A CA 1
ATOM 859 C C . LEU A 1 103 ? -20.709 -8.890 10.362 1.00 84.56 103 LEU A C 1
ATOM 861 O O . LEU A 1 103 ? -20.874 -9.232 9.196 1.00 84.56 103 LEU A O 1
ATOM 865 N N . ASN A 1 104 ? -19.492 -8.711 10.878 1.00 81.56 104 ASN A N 1
ATOM 866 C CA . ASN A 1 104 ? -18.266 -8.930 10.114 1.00 81.56 104 ASN A CA 1
ATOM 867 C C . ASN A 1 104 ? -18.032 -10.410 9.790 1.00 81.56 104 ASN A C 1
ATOM 869 O O . ASN A 1 104 ? -17.652 -10.724 8.664 1.00 81.56 104 ASN A O 1
ATOM 873 N N . GLU A 1 105 ? -18.273 -11.323 10.732 1.00 84.94 105 GLU A N 1
ATOM 874 C CA . GLU A 1 105 ? -18.192 -12.767 10.473 1.00 84.94 105 GLU A CA 1
ATOM 875 C C . GLU A 1 105 ? -19.255 -13.221 9.464 1.00 84.94 105 GLU A C 1
ATOM 877 O O . GLU A 1 105 ? -18.944 -13.953 8.526 1.00 84.94 105 GLU A O 1
ATOM 882 N N . GLN A 1 106 ? -20.481 -12.702 9.565 1.00 82.44 106 GLN A N 1
ATOM 883 C CA . GLN A 1 106 ? -21.523 -12.926 8.561 1.00 82.44 106 GLN A CA 1
ATOM 884 C C . GLN A 1 106 ? -21.116 -12.383 7.189 1.00 82.44 106 GLN A C 1
ATOM 886 O O . GLN A 1 106 ? -21.289 -13.061 6.182 1.00 82.44 106 GLN A O 1
ATOM 891 N N . LEU A 1 107 ? -20.529 -11.189 7.133 1.00 79.75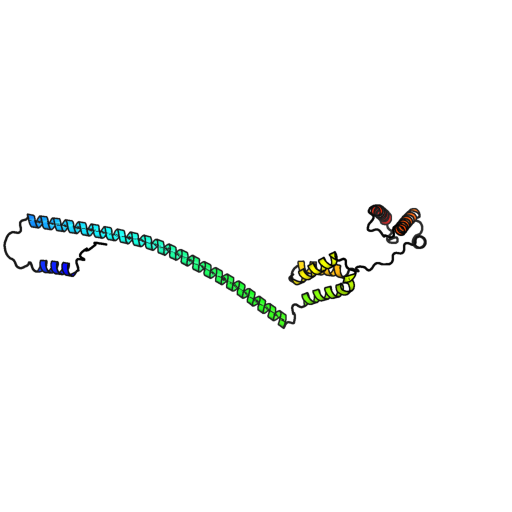 107 LEU A N 1
ATOM 892 C CA . LEU A 1 107 ? -20.072 -10.577 5.889 1.00 79.75 107 LEU A CA 1
ATOM 893 C C . LEU A 1 107 ? -18.907 -11.357 5.259 1.00 79.75 107 LEU A C 1
ATOM 895 O O . LEU A 1 107 ? -18.863 -11.492 4.037 1.00 79.75 107 LEU A O 1
ATOM 899 N N . LYS A 1 108 ? -17.996 -11.924 6.061 1.00 80.19 108 LYS A N 1
ATOM 900 C CA . LYS A 1 108 ? -16.963 -12.859 5.579 1.00 80.19 108 LYS A CA 1
ATOM 901 C C . LYS A 1 108 ? -17.571 -14.153 5.040 1.00 80.19 108 LYS A C 1
ATOM 903 O O . LYS A 1 108 ? -17.161 -14.602 3.974 1.00 80.19 108 LYS A O 1
ATOM 908 N N . ALA A 1 109 ? -18.548 -14.728 5.741 1.00 80.25 109 ALA A N 1
ATOM 909 C CA . ALA A 1 109 ? -19.245 -15.930 5.292 1.00 80.25 109 ALA A CA 1
ATOM 910 C C . ALA A 1 109 ? -19.986 -15.686 3.967 1.00 80.25 109 ALA A C 1
ATOM 912 O O . ALA A 1 109 ? -19.811 -16.451 3.027 1.00 80.25 109 ALA A O 1
ATOM 913 N N . ILE A 1 110 ? -20.716 -14.571 3.844 1.00 77.56 110 ILE A N 1
ATOM 914 C CA . ILE A 1 110 ? -21.407 -14.176 2.605 1.00 77.56 110 ILE A CA 1
ATOM 915 C C . ILE A 1 110 ? -20.414 -13.997 1.449 1.00 77.56 110 ILE A C 1
ATOM 917 O O . ILE A 1 110 ? -20.668 -14.485 0.353 1.00 77.56 110 ILE A O 1
ATOM 921 N N . LYS A 1 111 ? -19.269 -13.339 1.675 1.00 70.12 111 LYS A N 1
ATOM 922 C CA . LYS A 1 111 ? -18.213 -13.193 0.654 1.00 70.12 111 LYS A CA 1
ATOM 923 C C . LYS A 1 111 ? -17.685 -14.544 0.166 1.00 70.12 111 LYS A C 1
ATOM 925 O O . LYS A 1 111 ? -17.512 -14.725 -1.035 1.00 70.12 111 LYS A O 1
ATOM 930 N N . LYS A 1 112 ? -17.488 -15.489 1.089 1.00 76.31 112 LYS A N 1
ATOM 931 C CA . LYS A 1 112 ? -17.049 -16.853 0.779 1.00 76.31 112 LYS A CA 1
ATOM 932 C C . LYS A 1 112 ? -18.089 -17.624 -0.041 1.00 76.31 112 LYS A C 1
ATOM 934 O O . LYS A 1 112 ? -17.732 -18.239 -1.036 1.00 76.31 112 LYS A O 1
ATOM 939 N N . GLU A 1 113 ? -19.364 -17.547 0.339 1.00 75.06 113 GLU A N 1
ATOM 940 C CA . GLU A 1 113 ? -20.472 -18.189 -0.389 1.00 75.06 113 GLU A CA 1
ATOM 941 C C . GLU A 1 113 ? -20.686 -17.588 -1.786 1.00 75.06 113 GLU A C 1
ATOM 943 O O . GLU A 1 113 ? -20.990 -18.300 -2.738 1.00 75.06 113 GLU A O 1
ATOM 948 N N . LEU A 1 114 ? -20.484 -16.277 -1.940 1.00 66.25 114 LEU A N 1
ATOM 949 C CA . LEU A 1 114 ? -20.576 -15.591 -3.231 1.00 66.25 114 LEU A CA 1
ATOM 950 C C . LEU A 1 114 ? -19.404 -15.908 -4.178 1.00 66.25 114 LEU A C 1
ATOM 952 O O . LEU A 1 114 ? -19.396 -15.406 -5.300 1.00 66.25 114 LEU A O 1
ATOM 956 N N . GLY A 1 115 ? -18.397 -16.678 -3.747 1.00 58.72 115 GLY A N 1
ATOM 957 C CA . GLY A 1 115 ? -17.174 -16.910 -4.525 1.00 58.72 115 GLY A CA 1
ATOM 958 C C . GLY A 1 115 ? -16.329 -15.646 -4.722 1.00 58.72 115 GLY A C 1
ATOM 959 O O . GLY A 1 115 ? -15.346 -15.664 -5.456 1.00 58.72 115 GLY A O 1
ATOM 960 N N . LEU A 1 116 ? -16.685 -14.554 -4.037 1.00 59.34 116 LEU A N 1
ATOM 961 C CA . LEU A 1 116 ? -15.875 -13.353 -3.874 1.00 59.34 116 LEU A CA 1
ATOM 962 C C . LEU A 1 116 ? -14.902 -13.613 -2.723 1.00 59.34 116 LEU A C 1
ATOM 964 O O . LEU A 1 116 ? -14.903 -12.920 -1.699 1.00 59.34 116 LEU A O 1
ATOM 968 N N . GLU A 1 117 ? -14.099 -14.669 -2.854 1.00 54.06 117 GLU A N 1
ATOM 969 C CA . GLU A 1 117 ? -12.922 -14.788 -2.014 1.00 54.06 117 GLU A CA 1
ATOM 970 C C . GLU A 1 117 ? -12.100 -13.512 -2.185 1.00 54.06 117 GLU A C 1
ATOM 972 O O . GLU A 1 117 ? -12.093 -12.860 -3.227 1.00 54.06 117 GLU A O 1
ATOM 977 N N . THR A 1 118 ? -11.420 -13.132 -1.118 1.00 54.69 118 THR A N 1
ATOM 978 C CA . THR A 1 118 ? -10.493 -12.004 -0.980 1.00 54.69 118 THR A CA 1
ATOM 979 C C . THR A 1 118 ? -9.305 -12.025 -1.964 1.00 54.69 118 THR A C 1
ATOM 981 O O . THR A 1 118 ? -8.273 -11.410 -1.703 1.00 54.69 118 THR A O 1
ATOM 984 N N . ASP A 1 119 ? -9.442 -12.728 -3.083 1.00 58.47 119 ASP A N 1
ATOM 985 C CA . ASP A 1 119 ? -8.458 -13.000 -4.109 1.00 58.47 119 ASP A CA 1
ATOM 986 C C . ASP A 1 119 ? -8.206 -11.799 -5.023 1.00 58.47 119 ASP A C 1
ATOM 988 O O . ASP A 1 119 ? -7.154 -11.730 -5.630 1.00 58.47 119 ASP A O 1
ATOM 992 N N . ASP A 1 120 ? -9.064 -10.774 -5.067 1.00 67.06 120 ASP A N 1
ATOM 993 C CA . ASP A 1 120 ? -8.778 -9.596 -5.904 1.00 67.06 120 ASP A CA 1
ATOM 994 C C . ASP A 1 120 ? -7.458 -8.911 -5.515 1.00 67.06 120 ASP A C 1
ATOM 996 O O . ASP A 1 120 ? -6.668 -8.526 -6.378 1.00 67.06 120 ASP A O 1
ATOM 1000 N N . LYS A 1 121 ? -7.170 -8.788 -4.212 1.00 74.31 121 LYS A N 1
ATOM 1001 C CA . LYS A 1 121 ? -5.907 -8.193 -3.743 1.00 74.31 121 LYS A CA 1
ATOM 1002 C C . LYS A 1 121 ? -4.724 -9.122 -3.981 1.00 74.31 121 LYS A C 1
ATOM 1004 O O . LYS A 1 121 ? -3.667 -8.669 -4.420 1.00 74.31 121 LYS A O 1
ATOM 1009 N N . THR A 1 122 ? -4.906 -10.410 -3.704 1.00 75.12 122 THR A N 1
ATOM 1010 C CA . THR A 1 122 ? -3.860 -11.420 -3.869 1.00 75.12 122 THR A CA 1
ATOM 1011 C C . THR A 1 122 ? -3.522 -11.580 -5.349 1.00 75.12 122 THR A C 1
ATOM 1013 O O . THR A 1 122 ? -2.364 -11.414 -5.721 1.00 75.12 122 THR A O 1
ATOM 1016 N N . ALA A 1 123 ? -4.521 -11.728 -6.215 1.00 79.31 123 ALA A N 1
ATOM 1017 C CA . ALA A 1 123 ? -4.391 -11.757 -7.665 1.00 79.31 123 ALA A CA 1
ATOM 1018 C C . ALA A 1 123 ? -3.758 -10.478 -8.228 1.00 79.31 123 ALA A C 1
ATOM 1020 O O . ALA A 1 123 ? -2.919 -10.566 -9.121 1.00 79.31 123 ALA A O 1
ATOM 1021 N N . LEU A 1 124 ? -4.097 -9.286 -7.718 1.00 82.00 124 LEU A N 1
ATOM 1022 C CA . LEU A 1 124 ? -3.414 -8.049 -8.120 1.00 82.00 124 LEU A CA 1
ATOM 1023 C C . LEU A 1 124 ? -1.933 -8.068 -7.730 1.00 82.00 124 LEU A C 1
ATOM 1025 O O . LEU A 1 124 ? -1.083 -7.746 -8.559 1.00 82.00 124 LEU A O 1
ATOM 1029 N N . SER A 1 125 ? -1.610 -8.480 -6.503 1.00 82.94 125 SER A N 1
ATOM 1030 C CA . SER A 1 125 ? -0.218 -8.577 -6.055 1.00 82.94 125 SER A CA 1
ATOM 1031 C C . SER A 1 125 ? 0.585 -9.605 -6.862 1.00 82.94 125 SER A C 1
ATOM 1033 O O . SER A 1 125 ? 1.724 -9.331 -7.238 1.00 82.94 125 SER A O 1
ATOM 1035 N N . VAL A 1 126 ? -0.027 -10.742 -7.211 1.00 85.25 126 VAL A N 1
ATOM 1036 C CA . VAL A 1 126 ? 0.572 -11.774 -8.068 1.00 85.25 126 VAL A CA 1
ATOM 1037 C C . VAL A 1 126 ? 0.805 -11.228 -9.475 1.00 85.25 126 VAL A C 1
ATOM 1039 O O . VAL A 1 126 ? 1.924 -11.318 -9.967 1.00 85.25 126 VAL A O 1
ATOM 1042 N N . LYS A 1 127 ? -0.181 -10.552 -10.078 1.00 87.19 127 LYS A N 1
ATOM 1043 C CA . LYS A 1 127 ? -0.037 -9.913 -11.399 1.00 87.19 127 LYS A CA 1
ATOM 1044 C C . LYS A 1 127 ? 1.116 -8.914 -11.447 1.00 87.19 127 LYS A C 1
ATOM 1046 O O . LYS A 1 127 ? 1.845 -8.864 -12.435 1.00 87.19 127 LYS A O 1
ATOM 1051 N N . PHE A 1 128 ? 1.287 -8.096 -10.407 1.00 89.25 128 PHE A N 1
ATOM 1052 C CA . PHE A 1 128 ? 2.414 -7.165 -10.356 1.00 89.25 128 PHE A CA 1
ATOM 1053 C C . PHE A 1 128 ? 3.746 -7.907 -10.237 1.00 89.25 128 PHE A C 1
ATOM 1055 O O . PHE A 1 128 ? 4.672 -7.584 -10.977 1.00 89.25 128 PHE A O 1
ATOM 1062 N N . ARG A 1 129 ? 3.829 -8.942 -9.392 1.00 86.88 129 ARG A N 1
ATOM 1063 C CA . ARG A 1 129 ? 5.030 -9.783 -9.276 1.00 86.88 129 ARG A CA 1
ATOM 1064 C C . ARG A 1 129 ? 5.387 -10.467 -10.593 1.00 86.88 129 ARG A C 1
ATOM 1066 O O . ARG A 1 129 ? 6.529 -10.364 -11.020 1.00 86.88 129 ARG A O 1
ATOM 1073 N N . GLU A 1 130 ? 4.418 -11.051 -11.292 1.00 87.69 130 GLU A N 1
ATOM 1074 C CA . GLU A 1 130 ? 4.618 -11.668 -12.612 1.00 87.69 130 GLU A CA 1
ATOM 1075 C C . GLU A 1 130 ? 5.194 -10.690 -13.647 1.00 87.69 130 GLU A C 1
ATOM 1077 O O . GLU A 1 130 ? 6.018 -11.076 -14.473 1.00 87.69 130 GLU A O 1
ATOM 1082 N N . ARG A 1 131 ? 4.807 -9.408 -13.598 1.00 85.56 131 ARG A N 1
ATOM 1083 C CA . ARG A 1 131 ? 5.363 -8.369 -14.483 1.00 85.56 131 ARG A CA 1
ATOM 1084 C C . ARG A 1 131 ? 6.783 -7.940 -14.103 1.00 85.56 131 ARG A C 1
ATOM 1086 O O . ARG A 1 131 ? 7.519 -7.473 -14.974 1.00 85.56 131 ARG A O 1
ATOM 1093 N N . ILE A 1 132 ? 7.149 -8.048 -12.825 1.00 86.19 132 ILE A N 1
ATOM 1094 C CA . ILE A 1 132 ? 8.443 -7.603 -12.285 1.00 86.19 132 ILE A CA 1
ATOM 1095 C C . ILE A 1 132 ? 9.508 -8.690 -12.415 1.00 86.19 132 ILE A C 1
ATOM 1097 O O . ILE A 1 132 ? 10.633 -8.369 -12.789 1.00 86.19 132 ILE A O 1
ATOM 1101 N N . GLU A 1 133 ? 9.167 -9.953 -12.152 1.00 82.88 133 GLU A N 1
ATOM 1102 C CA . GLU A 1 133 ? 10.098 -11.090 -12.198 1.00 82.88 133 GLU A CA 1
ATOM 1103 C C . GLU A 1 133 ? 10.988 -11.126 -13.459 1.00 82.88 133 GLU A C 1
ATOM 1105 O O . GLU A 1 133 ? 12.206 -11.191 -13.296 1.00 82.88 133 GLU A O 1
ATOM 1110 N N . PRO A 1 134 ? 10.481 -10.961 -14.701 1.00 82.31 134 PRO A N 1
ATOM 1111 C CA . PRO A 1 134 ? 11.344 -10.966 -15.888 1.00 82.31 134 PRO A CA 1
ATOM 1112 C C . PRO A 1 134 ? 12.292 -9.758 -15.986 1.00 82.31 134 PRO A C 1
ATOM 1114 O O . PRO A 1 134 ? 13.249 -9.787 -16.755 1.00 82.31 134 PRO A O 1
ATOM 1117 N N . LYS A 1 135 ? 12.026 -8.673 -15.252 1.00 78.88 135 LYS A N 1
ATOM 1118 C CA . LYS A 1 135 ? 12.784 -7.411 -15.307 1.00 78.88 135 LYS A CA 1
ATOM 1119 C C . LYS A 1 135 ? 13.660 -7.185 -14.078 1.00 78.88 135 LYS A C 1
ATOM 1121 O O . LYS A 1 135 ? 14.408 -6.214 -14.050 1.00 78.88 135 LYS A O 1
ATOM 1126 N N . LYS A 1 136 ? 13.581 -8.055 -13.071 1.00 76.38 136 LYS A N 1
ATOM 1127 C CA . LYS A 1 136 ? 14.178 -7.863 -11.744 1.00 76.38 136 LYS A CA 1
ATOM 1128 C C . LYS A 1 136 ? 15.677 -7.567 -11.782 1.00 76.38 136 LYS A C 1
ATOM 1130 O O . LYS A 1 136 ? 16.140 -6.709 -11.044 1.00 76.38 136 LYS A O 1
ATOM 1135 N N . GLU A 1 137 ? 16.410 -8.207 -12.689 1.00 77.69 137 GLU A N 1
ATOM 1136 C CA . GLU A 1 137 ? 17.855 -7.994 -12.864 1.00 77.69 137 GLU A CA 1
ATOM 1137 C C . GLU A 1 137 ? 18.206 -6.620 -13.457 1.00 77.69 137 GLU A C 1
ATOM 1139 O O . GLU A 1 137 ? 19.288 -6.096 -13.206 1.00 77.69 137 GLU A O 1
ATOM 1144 N N . LYS A 1 138 ? 17.292 -6.015 -14.226 1.00 82.00 138 LYS A N 1
ATOM 1145 C CA . LYS A 1 138 ? 17.478 -4.703 -14.867 1.00 82.00 138 LYS A CA 1
ATOM 1146 C C . LYS A 1 138 ? 17.013 -3.534 -13.993 1.00 82.00 138 LYS A C 1
ATOM 1148 O O . LYS A 1 138 ? 17.256 -2.378 -14.337 1.00 82.00 138 LYS A O 1
ATOM 1153 N N . ILE A 1 139 ? 16.309 -3.810 -12.895 1.00 84.19 139 ILE A N 1
ATOM 1154 C CA . ILE A 1 139 ? 15.759 -2.782 -12.009 1.00 84.19 139 ILE A CA 1
ATOM 1155 C C . ILE A 1 139 ? 16.836 -2.356 -10.997 1.00 84.19 139 ILE A C 1
ATOM 1157 O O . ILE A 1 139 ? 17.423 -3.207 -10.328 1.00 84.19 139 ILE A O 1
ATOM 1161 N N . PRO A 1 140 ? 17.082 -1.045 -10.815 1.00 87.44 140 PRO A N 1
ATOM 1162 C CA . PRO A 1 140 ? 17.974 -0.563 -9.766 1.00 87.44 140 PRO A CA 1
ATOM 1163 C C . PRO A 1 140 ? 17.511 -1.012 -8.373 1.00 87.44 140 PRO A C 1
ATOM 1165 O O . PRO A 1 140 ? 16.323 -0.947 -8.056 1.00 87.44 140 PRO A O 1
ATOM 1168 N N . ALA A 1 141 ? 18.452 -1.383 -7.501 1.00 86.75 141 ALA A N 1
ATOM 1169 C CA . ALA A 1 141 ? 18.146 -1.924 -6.170 1.00 86.75 141 ALA A CA 1
ATOM 1170 C C . ALA A 1 141 ? 17.222 -1.020 -5.329 1.00 86.75 141 ALA A C 1
ATOM 1172 O O . ALA A 1 141 ? 16.309 -1.510 -4.668 1.00 86.75 141 ALA A O 1
ATOM 1173 N N . GLN A 1 142 ? 17.407 0.302 -5.412 1.00 87.81 142 GLN A N 1
ATOM 1174 C CA . GLN A 1 142 ? 16.563 1.284 -4.719 1.00 87.81 142 GLN A CA 1
ATOM 1175 C C . GLN A 1 142 ? 15.097 1.210 -5.167 1.00 87.81 142 GLN A C 1
ATOM 1177 O O . GLN A 1 142 ? 14.189 1.260 -4.346 1.00 87.81 142 GLN A O 1
ATOM 1182 N N . VAL A 1 143 ? 14.862 1.055 -6.472 1.00 87.81 143 VAL A N 1
ATOM 1183 C CA . VAL A 1 143 ? 13.510 0.980 -7.040 1.00 87.81 143 VAL A CA 1
ATOM 1184 C C . VAL A 1 143 ? 12.861 -0.353 -6.680 1.00 87.81 143 VAL A C 1
ATOM 1186 O O . VAL A 1 143 ? 11.688 -0.383 -6.324 1.00 87.81 143 VAL A O 1
ATOM 1189 N N . SER A 1 144 ? 13.628 -1.448 -6.700 1.00 87.88 144 SER A N 1
ATOM 1190 C CA . SER A 1 144 ? 13.127 -2.757 -6.270 1.00 87.88 144 SER A CA 1
ATOM 1191 C C . SER A 1 144 ? 12.659 -2.740 -4.815 1.00 87.88 144 SER A C 1
ATOM 1193 O O . SER A 1 144 ? 11.633 -3.340 -4.509 1.00 87.88 144 SER A O 1
ATOM 1195 N N . GLN A 1 145 ? 13.379 -2.047 -3.928 1.00 90.62 145 GLN A N 1
ATOM 1196 C CA . GLN A 1 145 ? 12.978 -1.915 -2.530 1.00 90.62 145 GLN A CA 1
ATOM 1197 C C . GLN A 1 145 ? 11.649 -1.157 -2.394 1.00 90.62 145 GLN A C 1
ATOM 1199 O O . GLN A 1 145 ? 10.739 -1.641 -1.728 1.00 90.62 145 GLN A O 1
ATOM 1204 N N . VAL A 1 146 ? 11.506 -0.018 -3.081 1.00 91.38 146 VAL A N 1
ATOM 1205 C CA . VAL A 1 146 ? 10.267 0.783 -3.062 1.00 91.38 146 VAL A CA 1
ATOM 1206 C C . VAL A 1 146 ? 9.073 -0.016 -3.589 1.00 91.38 146 VAL A C 1
ATOM 1208 O O . VAL A 1 146 ? 7.977 0.067 -3.040 1.00 91.38 146 VAL A O 1
ATOM 1211 N N . ILE A 1 147 ? 9.274 -0.823 -4.634 1.00 90.88 147 ILE A N 1
ATOM 1212 C CA . ILE A 1 147 ? 8.218 -1.679 -5.185 1.00 90.88 147 ILE A CA 1
ATOM 1213 C C . ILE A 1 147 ? 7.747 -2.713 -4.152 1.00 90.88 147 ILE A C 1
ATOM 1215 O O . ILE A 1 147 ? 6.542 -2.898 -3.992 1.00 90.88 147 ILE A O 1
ATOM 1219 N N . GLU A 1 148 ? 8.660 -3.367 -3.432 1.00 90.25 148 GLU A N 1
ATOM 1220 C CA . GLU A 1 148 ? 8.293 -4.338 -2.389 1.00 90.25 148 GLU A CA 1
ATOM 1221 C C . GLU A 1 148 ? 7.601 -3.675 -1.186 1.00 90.25 148 GLU A C 1
ATOM 1223 O O . GLU A 1 148 ? 6.638 -4.223 -0.637 1.00 90.25 148 GLU A O 1
ATOM 1228 N N . GLU A 1 149 ? 8.035 -2.474 -0.798 1.00 91.69 149 GLU A N 1
ATOM 1229 C CA . GLU A 1 149 ? 7.385 -1.678 0.249 1.00 91.69 149 GLU A CA 1
ATOM 1230 C C . GLU A 1 149 ? 5.940 -1.320 -0.139 1.00 91.69 149 GLU A C 1
ATOM 1232 O O . GLU A 1 149 ? 5.007 -1.557 0.636 1.00 91.69 149 GLU A O 1
ATOM 1237 N N . GLU A 1 150 ? 5.719 -0.836 -1.364 1.00 91.81 150 GLU A N 1
ATOM 1238 C CA . GLU A 1 150 ? 4.381 -0.496 -1.859 1.00 91.81 150 GLU A CA 1
ATOM 1239 C C . GLU A 1 150 ? 3.504 -1.740 -2.102 1.00 91.81 150 GLU A C 1
ATOM 1241 O O . GLU A 1 150 ? 2.298 -1.693 -1.854 1.00 91.81 150 GLU A O 1
ATOM 1246 N N . LEU A 1 151 ? 4.077 -2.885 -2.497 1.00 90.00 151 LEU A N 1
ATOM 1247 C CA . LEU A 1 151 ? 3.349 -4.161 -2.573 1.00 90.00 151 LEU A CA 1
ATOM 1248 C C . LEU A 1 151 ? 2.878 -4.631 -1.192 1.00 90.00 151 LEU A C 1
ATOM 1250 O O . LEU A 1 151 ? 1.736 -5.074 -1.046 1.00 90.00 151 LEU A O 1
ATOM 1254 N N . THR A 1 152 ? 3.727 -4.498 -0.172 1.00 89.19 152 THR A N 1
ATOM 1255 C CA . THR A 1 152 ? 3.370 -4.819 1.218 1.00 89.19 152 THR A CA 1
ATOM 1256 C C . THR A 1 152 ? 2.256 -3.895 1.710 1.00 89.19 152 THR A C 1
ATOM 1258 O O . THR A 1 152 ? 1.271 -4.341 2.303 1.00 89.19 152 THR A O 1
ATOM 1261 N N . LYS A 1 153 ? 2.353 -2.601 1.394 1.00 89.69 153 LYS A N 1
ATOM 1262 C CA . LYS A 1 153 ? 1.329 -1.603 1.714 1.00 89.69 153 LYS A CA 1
ATOM 1263 C C . LYS A 1 153 ? -0.008 -1.901 1.028 1.00 89.69 153 LYS A C 1
ATOM 1265 O O . LYS A 1 153 ? -1.051 -1.812 1.674 1.00 89.69 153 LYS A O 1
ATOM 1270 N N . LEU A 1 154 ? 0.003 -2.330 -0.236 1.00 87.56 154 LEU A N 1
ATOM 1271 C CA . LEU A 1 154 ? -1.200 -2.704 -0.989 1.00 87.56 154 LEU A CA 1
ATOM 1272 C C . LEU A 1 154 ? -1.973 -3.862 -0.328 1.00 87.56 154 LEU A C 1
ATOM 1274 O O . LEU A 1 154 ? -3.204 -3.879 -0.366 1.00 87.56 154 LEU A O 1
ATOM 1278 N N . GLN A 1 155 ? -1.272 -4.814 0.298 1.00 83.88 155 GLN A N 1
ATOM 1279 C CA . GLN A 1 155 ? -1.901 -5.931 1.014 1.00 83.88 155 GLN A CA 1
ATOM 1280 C C . GLN A 1 155 ? -2.591 -5.485 2.311 1.00 83.88 155 GLN A C 1
ATOM 1282 O O . GLN A 1 155 ? -3.649 -6.015 2.659 1.00 83.88 155 GLN A O 1
ATOM 1287 N N . LEU A 1 156 ? -2.018 -4.497 3.003 1.00 84.38 156 LEU A N 1
ATOM 1288 C CA . LEU A 1 156 ? -2.543 -3.964 4.262 1.00 84.38 156 LEU A CA 1
ATOM 1289 C C . LEU A 1 156 ? -3.740 -3.025 4.052 1.00 84.38 156 LEU A C 1
ATOM 1291 O O . LEU A 1 156 ? -4.668 -3.020 4.860 1.00 84.38 156 LEU A O 1
ATOM 1295 N N . LEU A 1 157 ? -3.736 -2.242 2.972 1.00 83.38 157 LEU A N 1
ATOM 1296 C CA . LEU A 1 157 ? -4.774 -1.248 2.695 1.00 83.38 157 LEU A CA 1
ATOM 1297 C C . LEU A 1 157 ? -6.124 -1.886 2.357 1.00 83.38 157 LEU A C 1
ATOM 1299 O O . LEU A 1 157 ? -6.206 -2.902 1.668 1.0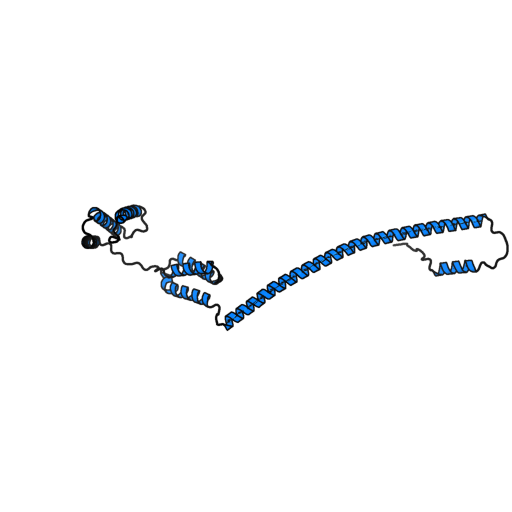0 83.38 157 LEU A O 1
ATOM 1303 N N . GLU A 1 158 ? -7.218 -1.266 2.800 1.00 78.00 158 GLU A N 1
ATOM 1304 C CA . GLU A 1 158 ? -8.575 -1.671 2.429 1.00 78.00 158 GLU A CA 1
ATOM 1305 C C . GLU A 1 158 ? -8.894 -1.277 0.975 1.00 78.00 158 GLU A C 1
ATOM 1307 O O . GLU A 1 158 ? -8.569 -0.175 0.544 1.00 78.00 158 GLU A O 1
ATOM 1312 N N . ALA A 1 159 ? -9.558 -2.157 0.213 1.00 76.50 159 ALA A N 1
ATOM 1313 C CA . ALA A 1 159 ? -9.825 -1.934 -1.216 1.00 76.50 159 ALA A CA 1
ATOM 1314 C C . ALA A 1 159 ? -10.765 -0.742 -1.497 1.00 76.50 159 ALA A C 1
ATOM 1316 O O . ALA A 1 159 ? -10.795 -0.230 -2.612 1.00 76.50 159 ALA A O 1
ATOM 1317 N N . SER A 1 160 ? -11.530 -0.305 -0.494 1.00 77.88 160 SER A N 1
ATOM 1318 C CA . SER A 1 160 ? -12.427 0.856 -0.546 1.00 77.88 160 SER A CA 1
ATOM 1319 C C . SER A 1 160 ? -11.713 2.192 -0.299 1.00 77.88 160 SER A C 1
ATOM 1321 O O . SER A 1 160 ? -12.308 3.244 -0.527 1.00 77.88 160 SER A O 1
ATOM 1323 N N . SER A 1 161 ? -10.459 2.173 0.167 1.00 83.38 161 SER A N 1
ATOM 1324 C CA . SER A 1 161 ? -9.703 3.386 0.486 1.00 83.38 161 SER A CA 1
ATOM 1325 C C . SER A 1 161 ? -9.216 4.100 -0.776 1.00 83.38 161 SER A C 1
ATOM 1327 O O . SER A 1 161 ? -8.754 3.473 -1.732 1.00 83.38 161 SER A O 1
ATOM 1329 N N . SER A 1 162 ? -9.230 5.436 -0.758 1.00 85.38 162 SER A N 1
ATOM 1330 C CA . SER A 1 162 ? -8.618 6.256 -1.810 1.00 85.38 162 SER A CA 1
ATOM 1331 C C . SER A 1 162 ? -7.117 5.994 -1.953 1.00 85.38 162 SER A C 1
ATOM 1333 O O . SER A 1 162 ? -6.582 6.081 -3.056 1.00 85.38 162 SER A O 1
ATOM 1335 N N . GLU A 1 163 ? -6.442 5.619 -0.864 1.00 87.94 163 GLU A N 1
ATOM 1336 C CA . GLU A 1 163 ? -5.013 5.287 -0.868 1.00 87.94 163 GLU A CA 1
ATOM 1337 C C . GLU A 1 163 ? -4.719 4.005 -1.653 1.00 87.94 163 GLU A C 1
ATOM 1339 O O . GLU A 1 163 ? -3.704 3.923 -2.341 1.00 87.94 163 GLU A O 1
ATOM 1344 N N . PHE A 1 164 ? -5.636 3.030 -1.629 1.00 88.88 164 PHE A N 1
ATOM 1345 C CA . PHE A 1 164 ? -5.482 1.776 -2.368 1.00 88.88 164 PHE A CA 1
ATOM 1346 C C . PHE A 1 164 ? -5.405 2.022 -3.878 1.00 88.88 164 PHE A C 1
ATOM 1348 O O . PHE A 1 164 ? -4.563 1.447 -4.568 1.00 88.88 164 PHE A O 1
ATOM 1355 N N . ASN A 1 165 ? -6.245 2.923 -4.395 1.00 88.38 165 ASN A N 1
ATOM 1356 C CA . ASN A 1 165 ? -6.247 3.250 -5.818 1.00 88.38 165 ASN A CA 1
ATOM 1357 C C . ASN A 1 165 ? -4.971 4.007 -6.234 1.00 88.38 165 ASN A C 1
ATOM 1359 O O . ASN A 1 165 ? -4.432 3.768 -7.312 1.00 88.38 165 ASN A O 1
ATOM 1363 N N . VAL A 1 166 ? -4.451 4.879 -5.361 1.00 91.56 166 VAL A N 1
ATOM 1364 C CA . VAL A 1 166 ? -3.197 5.611 -5.604 1.00 91.56 166 VAL A CA 1
ATOM 1365 C C . VAL A 1 166 ? -2.003 4.656 -5.647 1.00 91.56 166 VAL A C 1
ATOM 1367 O O . VAL A 1 166 ? -1.265 4.670 -6.630 1.00 91.56 166 VAL A O 1
ATOM 1370 N N . THR A 1 167 ? -1.843 3.784 -4.645 1.00 91.31 167 THR A N 1
ATOM 1371 C CA . THR A 1 167 ? -0.747 2.798 -4.615 1.00 91.31 167 THR A CA 1
ATOM 1372 C C . THR A 1 167 ? -0.839 1.820 -5.787 1.00 91.31 167 THR A C 1
ATOM 1374 O O . THR A 1 167 ? 0.176 1.520 -6.414 1.00 91.31 167 THR A O 1
ATOM 1377 N N . ARG A 1 168 ? -2.047 1.376 -6.164 1.00 90.25 168 ARG A N 1
ATOM 1378 C CA . ARG A 1 168 ? -2.249 0.539 -7.356 1.00 90.25 168 ARG A CA 1
ATOM 1379 C C . ARG A 1 168 ? -1.749 1.225 -8.628 1.00 90.25 168 ARG A C 1
ATOM 1381 O O . ARG A 1 168 ? -1.008 0.606 -9.384 1.00 90.25 168 ARG A O 1
ATOM 1388 N N . ASN A 1 169 ? -2.154 2.472 -8.868 1.00 91.81 169 ASN A N 1
ATOM 1389 C CA . ASN A 1 169 ? -1.749 3.214 -10.065 1.00 91.81 169 ASN A CA 1
ATOM 1390 C C . ASN A 1 169 ? -0.240 3.473 -10.083 1.00 91.81 169 ASN A C 1
ATOM 1392 O O . ASN A 1 169 ? 0.395 3.367 -11.129 1.00 91.81 169 ASN A O 1
ATOM 1396 N N . TYR A 1 170 ? 0.340 3.762 -8.917 1.00 92.62 170 TYR A N 1
ATOM 1397 C CA . TYR A 1 170 ? 1.775 3.956 -8.779 1.00 92.62 170 TYR A CA 1
ATOM 1398 C C . TYR A 1 170 ? 2.564 2.683 -9.121 1.00 92.62 170 TYR A C 1
ATOM 1400 O O . TYR A 1 170 ? 3.485 2.729 -9.937 1.00 92.62 170 TYR A O 1
ATOM 1408 N N . LEU A 1 171 ? 2.151 1.530 -8.586 1.00 91.12 171 LEU A N 1
ATOM 1409 C CA . LEU A 1 171 ? 2.725 0.229 -8.944 1.00 91.12 171 LEU A CA 1
ATOM 1410 C C . LEU A 1 171 ? 2.534 -0.096 -10.435 1.00 91.12 171 LEU A C 1
ATOM 1412 O O . LEU A 1 171 ? 3.440 -0.629 -11.077 1.00 91.12 171 LEU A O 1
ATOM 1416 N N . ASP A 1 172 ? 1.392 0.257 -11.025 1.00 90.50 172 ASP A N 1
ATOM 1417 C CA . ASP A 1 172 ? 1.138 0.030 -12.452 1.00 90.50 172 ASP A CA 1
ATOM 1418 C C . ASP A 1 172 ? 2.098 0.842 -13.337 1.00 90.50 172 ASP A C 1
ATOM 1420 O O . ASP A 1 172 ? 2.666 0.313 -14.295 1.00 90.50 172 ASP A O 1
ATOM 1424 N N . TRP A 1 173 ? 2.388 2.095 -12.971 1.00 90.88 173 TRP A N 1
ATOM 1425 C CA . TRP A 1 173 ? 3.403 2.902 -13.655 1.00 90.88 173 TRP A CA 1
ATOM 1426 C C . TRP A 1 173 ? 4.798 2.296 -13.518 1.00 90.88 173 TRP A C 1
ATOM 1428 O O . TRP A 1 173 ? 5.485 2.111 -14.522 1.00 90.88 173 TRP A O 1
ATOM 1438 N N . LEU A 1 174 ? 5.196 1.919 -12.301 1.00 89.06 174 LEU A N 1
ATOM 1439 C CA . LEU A 1 174 ? 6.514 1.330 -12.048 1.00 89.06 174 LEU A CA 1
ATOM 1440 C C . LEU A 1 174 ? 6.736 0.021 -12.821 1.00 89.06 174 LEU A C 1
ATOM 1442 O O . LEU A 1 174 ? 7.840 -0.223 -13.312 1.00 89.06 174 LEU A O 1
ATOM 1446 N N . THR A 1 175 ? 5.696 -0.803 -12.973 1.00 86.19 175 THR A N 1
ATOM 1447 C CA . THR A 1 175 ? 5.780 -2.085 -13.698 1.00 86.19 175 THR A CA 1
ATOM 1448 C C . THR A 1 175 ? 5.699 -1.943 -15.223 1.00 86.19 175 THR A C 1
ATOM 1450 O O . THR A 1 175 ? 6.271 -2.764 -15.953 1.00 86.19 175 THR A O 1
ATOM 1453 N N . THR A 1 176 ? 5.039 -0.893 -15.721 1.00 86.94 176 THR A N 1
ATOM 1454 C CA . THR A 1 176 ? 4.908 -0.619 -17.163 1.00 86.94 176 THR A CA 1
ATOM 1455 C C . THR A 1 176 ? 6.213 -0.109 -17.777 1.00 86.94 176 THR A C 1
ATOM 1457 O O . THR A 1 176 ? 6.495 -0.384 -18.945 1.00 86.94 176 THR A O 1
ATOM 1460 N N . LEU A 1 177 ? 7.049 0.574 -16.992 1.00 85.38 177 LEU A N 1
ATOM 1461 C CA . LEU A 1 177 ? 8.335 1.088 -17.457 1.00 85.38 177 LEU A CA 1
ATOM 1462 C C . LEU A 1 177 ? 9.255 -0.036 -17.972 1.00 85.38 177 LEU A C 1
ATOM 1464 O O . LEU A 1 177 ? 9.305 -1.159 -17.448 1.00 85.38 177 LEU A O 1
ATOM 1468 N N . ARG A 1 178 ? 9.980 0.267 -19.053 1.00 82.25 178 ARG A N 1
ATOM 1469 C CA . ARG A 1 178 ? 10.988 -0.624 -19.634 1.00 82.25 178 ARG A CA 1
ATOM 1470 C C . ARG A 1 178 ? 12.339 -0.343 -18.986 1.00 82.25 178 ARG A C 1
ATOM 1472 O O . ARG A 1 178 ? 13.110 0.488 -19.452 1.00 82.25 178 ARG A O 1
ATOM 1479 N N . TRP A 1 179 ? 12.585 -0.997 -17.857 1.00 83.62 179 TRP A N 1
ATOM 1480 C CA . TRP A 1 179 ? 13.856 -0.897 -17.145 1.00 83.62 179 TRP A CA 1
ATOM 1481 C C . TRP A 1 179 ? 14.958 -1.612 -17.924 1.00 83.62 179 TRP A C 1
ATOM 1483 O O . TRP A 1 179 ? 14.804 -2.781 -18.273 1.00 83.62 179 TRP A O 1
ATOM 1493 N N . GLY A 1 180 ? 16.061 -0.912 -18.188 1.00 76.81 180 GLY A N 1
ATOM 1494 C CA . GLY A 1 180 ? 17.238 -1.478 -18.849 1.00 76.81 180 GLY A CA 1
ATOM 1495 C C . GLY A 1 180 ? 17.065 -1.809 -20.335 1.00 76.81 180 GLY A C 1
ATOM 1496 O O . GLY A 1 180 ? 17.926 -2.487 -20.890 1.00 76.81 180 GLY A O 1
ATOM 1497 N N . ASP A 1 181 ? 15.982 -1.357 -20.973 1.00 78.06 181 ASP A N 1
ATOM 1498 C CA . ASP A 1 181 ? 15.844 -1.395 -22.429 1.00 78.06 181 ASP A CA 1
ATOM 1499 C C . ASP A 1 181 ? 16.140 0.001 -22.975 1.00 78.06 181 ASP A C 1
ATOM 1501 O O . ASP A 1 181 ? 15.339 0.926 -22.825 1.00 78.06 181 ASP A O 1
ATOM 1505 N N . TYR A 1 182 ? 17.299 0.141 -23.605 1.00 79.25 182 TYR A N 1
ATOM 1506 C CA . TYR A 1 182 ? 17.717 1.360 -24.285 1.00 79.25 182 TYR A CA 1
ATOM 1507 C C . TYR A 1 182 ? 17.813 1.067 -25.780 1.00 79.25 182 TYR A C 1
ATOM 1509 O O . TYR A 1 182 ? 18.223 -0.023 -26.177 1.00 79.25 182 TYR A O 1
ATOM 1517 N N . SER A 1 183 ? 17.390 2.014 -26.613 1.00 80.06 183 SER A N 1
ATOM 1518 C CA . SER A 1 183 ? 17.639 1.942 -28.051 1.00 80.06 183 SER A CA 1
ATOM 1519 C C . SER A 1 183 ? 19.107 2.238 -28.333 1.00 80.06 183 SER A C 1
ATOM 1521 O O . SER A 1 183 ? 19.665 3.147 -27.720 1.00 80.06 183 SER A O 1
ATOM 1523 N N . ASP A 1 184 ? 19.697 1.533 -29.297 1.00 77.06 184 ASP A N 1
ATOM 1524 C CA . ASP A 1 184 ? 21.025 1.878 -29.801 1.00 77.06 184 ASP A CA 1
ATOM 1525 C C . ASP A 1 184 ? 20.984 3.274 -30.432 1.00 77.06 184 ASP A C 1
ATOM 1527 O O . ASP A 1 184 ? 20.327 3.512 -31.450 1.00 77.06 184 ASP A O 1
ATOM 1531 N N . GLU A 1 185 ? 21.669 4.220 -29.798 1.00 73.75 185 GLU A N 1
ATOM 1532 C CA . GLU A 1 185 ? 21.767 5.592 -30.279 1.00 73.75 185 GLU A CA 1
ATOM 1533 C C . GLU A 1 185 ? 22.820 5.672 -31.393 1.00 73.75 185 GLU A C 1
ATOM 1535 O O . GLU A 1 185 ? 23.978 5.290 -31.212 1.00 73.75 185 GLU A O 1
ATOM 1540 N N . ASN A 1 186 ? 22.431 6.185 -32.564 1.00 76.75 186 ASN A N 1
ATOM 1541 C CA . ASN A 1 186 ? 23.349 6.395 -33.681 1.00 76.75 186 ASN A CA 1
ATOM 1542 C C . ASN A 1 186 ? 23.715 7.879 -33.810 1.00 76.75 186 ASN A C 1
ATOM 1544 O O . ASN A 1 186 ? 22.890 8.693 -34.217 1.00 76.75 186 ASN A O 1
ATOM 1548 N N . PHE A 1 187 ? 24.974 8.214 -33.528 1.00 78.00 187 PHE A N 1
ATOM 1549 C CA . PHE A 1 187 ? 25.498 9.585 -33.575 1.00 78.00 187 PHE A CA 1
ATOM 1550 C C . PHE A 1 187 ? 26.240 9.918 -34.881 1.00 78.00 187 PHE A C 1
ATOM 1552 O O . PHE A 1 187 ? 27.245 10.636 -34.878 1.00 78.00 187 PHE A O 1
ATOM 1559 N N . ASP A 1 188 ? 25.805 9.368 -36.013 1.00 84.62 188 ASP A N 1
ATOM 1560 C CA . ASP A 1 188 ? 26.438 9.663 -37.297 1.00 84.62 188 ASP A CA 1
ATOM 1561 C C . ASP A 1 188 ? 26.018 11.037 -37.847 1.00 84.62 188 ASP A C 1
ATOM 1563 O O . ASP A 1 188 ? 24.912 11.221 -38.355 1.00 84.62 188 ASP A O 1
ATOM 1567 N N . VAL A 1 189 ? 26.943 11.996 -37.756 1.00 85.88 189 VAL A N 1
ATOM 1568 C CA . VAL A 1 189 ? 26.781 13.387 -38.208 1.00 85.88 189 VAL A CA 1
ATOM 1569 C C . VAL A 1 189 ? 26.489 13.463 -39.709 1.00 85.88 189 VAL A C 1
ATOM 1571 O O . VAL A 1 189 ? 25.657 14.265 -40.120 1.00 85.88 189 VAL A O 1
ATOM 1574 N N . VAL A 1 190 ? 27.124 12.615 -40.529 1.00 88.12 190 VAL A N 1
ATOM 1575 C CA . VAL A 1 190 ? 26.942 12.648 -41.993 1.00 88.12 190 VAL A CA 1
ATOM 1576 C C . VAL A 1 190 ? 25.530 12.200 -42.353 1.00 88.12 190 VAL A C 1
ATOM 1578 O O . VAL A 1 190 ? 24.836 12.846 -43.135 1.00 88.12 190 VAL A O 1
ATOM 1581 N N . ARG A 1 191 ? 25.071 11.116 -41.723 1.00 87.00 191 ARG A N 1
ATOM 1582 C CA . ARG A 1 191 ? 23.699 10.635 -41.881 1.00 87.00 191 ARG A CA 1
ATOM 1583 C C . ARG A 1 191 ? 22.680 11.666 -41.393 1.00 87.00 191 ARG A C 1
ATOM 1585 O O . ARG A 1 191 ? 21.673 11.865 -42.063 1.00 87.00 191 ARG A O 1
ATOM 1592 N N . ALA A 1 192 ? 22.938 12.319 -40.261 1.00 87.06 192 ALA A N 1
ATOM 1593 C CA . ALA A 1 192 ? 22.058 13.355 -39.730 1.00 87.06 192 ALA A CA 1
ATOM 1594 C C . ALA A 1 192 ? 21.949 14.564 -40.672 1.00 87.06 192 ALA A C 1
ATOM 1596 O O . ALA A 1 192 ? 20.850 15.068 -40.878 1.00 87.06 192 ALA A O 1
ATOM 1597 N N . GLN A 1 193 ? 23.058 14.995 -41.282 1.00 88.06 193 GLN A N 1
ATOM 1598 C CA . GLN A 1 193 ? 23.058 16.090 -42.252 1.00 88.06 193 GLN A CA 1
ATOM 1599 C C . GLN A 1 193 ? 22.185 15.766 -43.467 1.00 88.06 193 GLN A C 1
ATOM 1601 O O . GLN A 1 193 ? 21.324 16.566 -43.819 1.00 88.06 193 GLN A O 1
ATOM 1606 N N . ASN A 1 194 ? 22.343 14.570 -44.040 1.00 89.12 194 ASN A N 1
ATOM 1607 C CA . ASN A 1 194 ? 21.547 14.143 -45.192 1.00 89.12 194 ASN A CA 1
ATOM 1608 C C . ASN A 1 194 ? 20.043 14.132 -44.874 1.00 89.12 194 ASN A C 1
ATOM 1610 O O . ASN A 1 194 ? 19.259 14.671 -45.644 1.00 89.12 194 ASN A O 1
ATOM 1614 N N . ILE A 1 195 ? 19.647 13.591 -43.714 1.00 88.19 195 ILE A N 1
ATOM 1615 C CA . ILE A 1 195 ? 18.235 13.552 -43.288 1.00 88.19 195 ILE A CA 1
ATOM 1616 C C . ILE A 1 195 ? 17.687 14.973 -43.072 1.00 88.19 195 ILE A C 1
ATOM 1618 O O . ILE A 1 195 ? 16.592 15.297 -43.520 1.00 88.19 195 ILE A O 1
ATOM 1622 N N . LEU A 1 196 ? 18.459 15.857 -42.430 1.00 85.56 196 LEU A N 1
ATOM 1623 C CA . LEU A 1 196 ? 18.051 17.248 -42.208 1.00 85.56 196 LEU A CA 1
ATOM 1624 C C . LEU A 1 196 ? 17.908 18.034 -43.518 1.00 85.56 196 LEU A C 1
ATOM 1626 O O . LEU A 1 196 ? 17.058 18.922 -43.608 1.00 85.56 196 LEU A O 1
ATOM 1630 N N . ASP A 1 197 ? 18.745 17.743 -44.510 1.00 86.44 197 ASP A N 1
ATOM 1631 C CA . ASP A 1 197 ? 18.691 18.363 -45.833 1.00 86.44 197 ASP A CA 1
ATOM 1632 C C . ASP A 1 197 ? 17.548 17.817 -46.699 1.00 86.44 197 ASP A C 1
ATOM 1634 O O . ASP A 1 197 ? 16.948 18.596 -47.444 1.00 86.44 197 ASP A O 1
ATOM 1638 N N . GLU A 1 198 ? 17.193 16.538 -46.550 1.00 87.75 198 GLU A N 1
ATOM 1639 C CA . GLU A 1 198 ? 16.038 15.907 -47.202 1.00 87.75 198 GLU A CA 1
ATOM 1640 C C . GLU A 1 198 ? 14.700 16.397 -46.625 1.00 87.75 198 GLU A C 1
ATOM 1642 O O . GLU A 1 198 ? 13.816 16.804 -47.381 1.00 87.75 198 GLU A O 1
ATOM 1647 N N . ASP A 1 199 ? 14.559 16.417 -45.297 1.00 82.19 199 ASP A N 1
ATOM 1648 C CA . ASP A 1 199 ? 13.285 16.732 -44.637 1.00 82.19 199 ASP A CA 1
ATOM 1649 C C . ASP A 1 199 ? 12.999 18.245 -44.573 1.00 82.19 199 ASP A C 1
ATOM 1651 O O . ASP A 1 199 ? 11.845 18.666 -44.443 1.00 82.19 199 ASP A O 1
ATOM 1655 N N . HIS A 1 200 ? 14.034 19.093 -44.659 1.00 83.12 200 HIS A N 1
ATOM 1656 C CA . HIS A 1 200 ? 13.899 20.539 -44.467 1.00 83.12 200 HIS A CA 1
ATOM 1657 C C . HIS A 1 200 ? 14.710 21.354 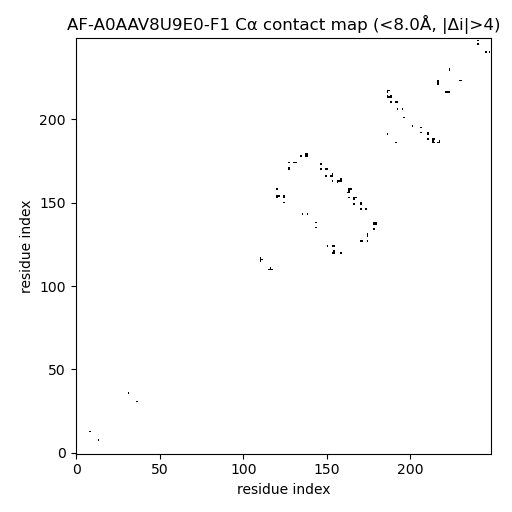-45.481 1.00 83.12 200 HIS A C 1
ATOM 1659 O O . HIS A 1 200 ? 15.938 21.356 -45.472 1.00 83.12 200 HIS A O 1
ATOM 1665 N N . CYS A 1 201 ? 14.041 22.181 -46.288 1.00 77.62 201 CYS A N 1
ATOM 1666 C CA . CYS A 1 201 ? 14.722 23.154 -47.148 1.00 77.62 201 CYS A CA 1
ATOM 1667 C C . CYS A 1 201 ? 15.110 24.428 -46.361 1.00 77.62 201 CYS A C 1
ATOM 1669 O O . CYS A 1 201 ? 14.262 25.052 -45.716 1.00 77.62 201 CYS A O 1
ATOM 1671 N N . GLY A 1 202 ? 16.379 24.850 -46.444 1.00 81.31 202 GLY A N 1
ATOM 1672 C CA . GLY A 1 202 ? 16.912 26.051 -45.772 1.00 81.31 202 GLY A CA 1
ATOM 1673 C C . GLY A 1 202 ? 17.420 25.802 -44.343 1.00 81.31 202 GLY A C 1
ATOM 1674 O O . GLY A 1 202 ? 17.887 24.706 -44.046 1.00 81.31 202 GLY A O 1
ATOM 1675 N N . LEU A 1 203 ? 17.328 26.820 -43.469 1.00 79.81 203 LEU A N 1
ATOM 1676 C CA . LEU A 1 203 ? 17.721 26.763 -42.043 1.00 79.81 203 LEU A CA 1
ATOM 1677 C C . LEU A 1 203 ? 19.190 26.365 -41.792 1.00 79.81 203 LEU A C 1
ATOM 1679 O O . LEU A 1 203 ? 19.469 25.573 -40.894 1.00 79.81 203 LEU A O 1
ATOM 1683 N N . THR A 1 204 ? 20.131 26.928 -42.552 1.00 81.56 204 THR A N 1
ATOM 1684 C CA . THR A 1 204 ? 21.573 26.637 -42.421 1.00 81.56 204 THR A CA 1
ATOM 1685 C C . THR A 1 204 ? 22.073 26.803 -40.987 1.00 81.56 204 THR A C 1
ATOM 1687 O O . THR A 1 204 ? 22.617 25.864 -40.419 1.00 81.56 204 THR A O 1
ATOM 1690 N N . ASP A 1 205 ? 21.759 27.931 -40.352 1.00 78.88 205 ASP A N 1
ATOM 1691 C CA . ASP A 1 205 ? 22.269 28.281 -39.020 1.00 78.88 205 ASP A CA 1
ATOM 1692 C C . ASP A 1 205 ? 21.726 27.351 -37.915 1.00 78.88 205 ASP A C 1
ATOM 1694 O O . ASP A 1 205 ? 22.392 27.084 -36.914 1.00 78.88 205 ASP A O 1
ATOM 1698 N N . VAL A 1 206 ? 20.501 26.839 -38.088 1.00 80.56 206 VAL A N 1
ATOM 1699 C CA . VAL A 1 206 ? 19.865 25.911 -37.135 1.00 80.56 206 VAL A CA 1
ATOM 1700 C C . VAL A 1 206 ? 20.372 24.489 -37.360 1.00 80.56 206 VAL A C 1
ATOM 1702 O O . VAL A 1 206 ? 20.656 23.782 -36.393 1.00 80.56 206 VAL A O 1
ATOM 1705 N N . LYS A 1 207 ? 20.536 24.074 -38.622 1.00 83.19 207 LYS A N 1
ATOM 1706 C CA . LYS A 1 207 ? 21.109 22.771 -38.977 1.00 83.19 207 LYS A CA 1
ATOM 1707 C C . LYS A 1 207 ? 22.545 22.643 -38.494 1.00 83.19 207 LYS A C 1
ATOM 1709 O O . LYS A 1 207 ? 22.869 21.633 -37.882 1.00 83.19 207 LYS A O 1
ATOM 1714 N N . GLU A 1 208 ? 23.371 23.671 -38.682 1.00 83.56 208 GLU A N 1
ATOM 1715 C CA . GLU A 1 208 ? 24.739 23.704 -38.153 1.00 83.56 208 GLU A CA 1
ATOM 1716 C C . GLU A 1 208 ? 24.746 23.498 -36.635 1.00 83.56 208 GLU A C 1
ATOM 1718 O O . GLU A 1 208 ? 25.465 22.635 -36.140 1.00 83.56 208 GLU A O 1
ATOM 1723 N N . ARG A 1 209 ? 23.853 24.166 -35.895 1.00 82.00 209 ARG A N 1
ATOM 1724 C CA . ARG A 1 209 ? 23.739 24.001 -34.437 1.00 82.00 209 ARG A CA 1
ATOM 1725 C C . ARG A 1 209 ? 23.263 22.606 -34.008 1.00 82.00 209 ARG A C 1
ATOM 1727 O O . ARG A 1 209 ? 23.713 22.091 -32.984 1.00 82.00 209 ARG A O 1
ATOM 1734 N N . ILE A 1 210 ? 22.353 21.984 -34.760 1.00 83.50 210 ILE A N 1
ATOM 1735 C CA . ILE A 1 210 ? 21.915 20.599 -34.510 1.00 83.50 210 ILE A CA 1
ATOM 1736 C C . ILE A 1 210 ? 23.065 19.622 -34.790 1.00 83.50 210 ILE A C 1
ATOM 1738 O O . ILE A 1 210 ? 23.311 18.716 -33.996 1.00 83.50 210 ILE A O 1
ATOM 1742 N N . LEU A 1 211 ? 23.814 19.824 -35.875 1.00 85.44 211 LEU A N 1
ATOM 1743 C CA . LEU A 1 211 ? 24.972 18.997 -36.218 1.00 85.44 211 LEU A CA 1
ATOM 1744 C C . LEU A 1 211 ? 26.104 19.151 -35.197 1.00 85.44 211 LEU A C 1
ATOM 1746 O O . LEU A 1 211 ? 26.684 18.147 -34.787 1.00 85.44 211 LEU A O 1
ATOM 1750 N N . GLU A 1 212 ? 26.370 20.368 -34.718 1.00 83.31 212 GLU A N 1
ATOM 1751 C CA . GLU A 1 212 ? 27.281 20.630 -33.597 1.00 83.31 212 GLU A CA 1
ATOM 1752 C C . GLU A 1 212 ? 26.847 19.865 -32.343 1.00 83.31 212 GLU A C 1
ATOM 1754 O O . GLU A 1 212 ? 27.670 19.238 -31.673 1.00 83.31 212 GLU A O 1
ATOM 1759 N N . PHE A 1 213 ? 25.548 19.860 -32.042 1.00 79.69 213 PHE A N 1
ATOM 1760 C CA . PHE A 1 213 ? 25.002 19.134 -30.902 1.00 79.69 213 PHE A CA 1
ATOM 1761 C C . PHE A 1 213 ? 25.201 17.612 -31.034 1.00 79.69 213 PHE A C 1
ATOM 1763 O O . PHE A 1 213 ? 25.682 16.974 -30.093 1.00 79.69 213 PHE A O 1
ATOM 1770 N N . ILE A 1 214 ? 24.921 17.034 -32.207 1.00 83.94 214 ILE A N 1
ATOM 1771 C CA . ILE A 1 214 ? 25.151 15.606 -32.490 1.00 83.94 214 ILE A CA 1
ATOM 1772 C C . ILE A 1 214 ? 26.649 15.276 -32.431 1.00 83.94 214 ILE A C 1
ATOM 1774 O O . ILE A 1 214 ? 27.034 14.256 -31.858 1.00 83.94 214 ILE A O 1
ATOM 1778 N N . ALA A 1 215 ? 27.513 16.153 -32.950 1.00 83.88 215 ALA A N 1
ATOM 1779 C CA . ALA A 1 215 ? 28.963 15.985 -32.913 1.00 83.88 215 ALA A CA 1
ATOM 1780 C C . ALA A 1 215 ? 29.513 16.004 -31.476 1.00 83.88 215 ALA A C 1
ATOM 1782 O O . ALA A 1 215 ? 30.345 15.167 -31.118 1.00 83.88 215 ALA A O 1
ATOM 1783 N N . VAL A 1 216 ? 29.013 16.900 -30.617 1.00 81.12 216 VAL A N 1
ATOM 1784 C CA . VAL A 1 216 ? 29.349 16.917 -29.184 1.00 81.12 216 VAL A CA 1
ATOM 1785 C C . VAL A 1 216 ? 28.832 15.658 -28.480 1.00 81.12 216 VAL A C 1
ATOM 1787 O O . VAL A 1 216 ? 29.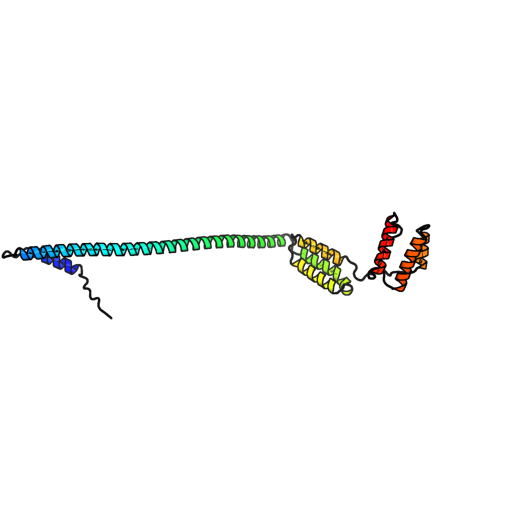540 15.110 -27.631 1.00 81.12 216 VAL A O 1
ATOM 1790 N N . GLY A 1 217 ? 27.645 15.167 -28.851 1.00 76.25 217 GLY A N 1
ATOM 1791 C CA . GLY A 1 217 ? 27.101 13.889 -28.383 1.00 76.25 217 GLY A CA 1
ATOM 1792 C C . GLY A 1 217 ? 28.004 12.704 -28.739 1.00 76.25 217 GLY A C 1
ATOM 1793 O O . GLY A 1 217 ? 28.368 11.928 -27.857 1.00 76.25 217 GLY A O 1
ATOM 1794 N N . LYS A 1 218 ? 28.476 12.637 -29.992 1.00 80.69 218 LYS A N 1
ATOM 1795 C CA . LYS A 1 218 ? 29.419 11.614 -30.479 1.00 80.69 218 LYS A CA 1
ATOM 1796 C C . LYS A 1 218 ? 30.734 11.605 -29.699 1.00 80.69 218 LYS A C 1
ATOM 1798 O O . LYS A 1 218 ? 31.254 10.537 -29.394 1.00 80.69 218 LYS A O 1
ATOM 1803 N N . LEU A 1 219 ? 31.275 12.782 -29.372 1.00 79.56 219 LEU A N 1
ATOM 1804 C CA . LEU A 1 219 ? 32.531 12.905 -28.622 1.00 79.56 219 LEU A CA 1
ATOM 1805 C C . LEU A 1 219 ? 32.392 12.501 -27.151 1.00 79.56 219 LEU A C 1
ATOM 1807 O O . LEU A 1 219 ? 33.338 11.972 -26.572 1.00 79.56 219 LEU A O 1
ATOM 1811 N N . LYS A 1 220 ? 31.240 12.777 -26.532 1.00 72.62 220 LYS A N 1
ATOM 1812 C CA . LYS A 1 220 ? 31.003 12.485 -25.111 1.00 72.62 220 LYS A CA 1
ATOM 1813 C C . LYS A 1 220 ? 30.424 11.093 -24.862 1.00 72.62 220 LYS A C 1
ATOM 1815 O O . LYS A 1 220 ? 30.509 10.627 -23.733 1.00 72.62 220 LYS A O 1
ATOM 1820 N N . GLY A 1 221 ? 29.845 10.450 -25.878 1.00 66.25 221 GLY A N 1
ATOM 1821 C CA . GLY A 1 221 ? 29.225 9.125 -25.769 1.00 66.25 221 GLY A CA 1
ATOM 1822 C C . GLY A 1 221 ? 27.995 9.079 -24.855 1.00 66.25 221 GLY A C 1
ATOM 1823 O O . GLY A 1 221 ? 27.633 8.007 -24.387 1.00 66.25 221 GLY A O 1
ATOM 1824 N N . ILE A 1 222 ? 27.390 10.234 -24.546 1.00 58.75 222 ILE A N 1
ATOM 1825 C CA . ILE A 1 222 ? 26.245 10.361 -23.634 1.00 58.75 222 ILE A CA 1
ATOM 1826 C C . ILE A 1 222 ? 25.260 11.370 -24.228 1.00 58.75 222 ILE A C 1
ATOM 1828 O O . ILE A 1 222 ? 25.621 12.529 -24.468 1.00 58.75 222 ILE A O 1
ATOM 1832 N N . SER A 1 223 ? 24.005 10.963 -24.403 1.00 58.47 223 SER A N 1
ATOM 1833 C CA . SER A 1 223 ? 22.896 11.849 -24.740 1.00 58.47 223 SER A CA 1
ATOM 1834 C C . SER A 1 223 ? 22.364 12.583 -23.492 1.00 58.47 223 SER A C 1
ATOM 1836 O O . SER A 1 223 ? 22.011 12.003 -22.469 1.00 58.47 223 SER A O 1
ATOM 1838 N N . GLN A 1 224 ? 22.368 13.918 -23.590 1.00 53.00 224 GLN A N 1
ATOM 1839 C CA . GLN A 1 224 ? 21.489 14.929 -22.968 1.00 53.00 224 GLN A CA 1
ATOM 1840 C C . GLN A 1 224 ? 21.212 14.991 -21.445 1.00 53.00 224 GLN A C 1
ATOM 1842 O O . GLN A 1 224 ? 20.997 16.097 -20.953 1.00 53.00 224 GLN A O 1
ATOM 1847 N N . ALA A 1 225 ? 21.233 13.919 -20.655 1.00 47.78 225 ALA A N 1
ATOM 1848 C CA . ALA A 1 225 ? 20.605 13.960 -19.324 1.00 47.78 225 ALA A CA 1
ATOM 1849 C C . ALA A 1 225 ? 21.504 14.429 -18.158 1.00 47.78 225 ALA A C 1
ATOM 1851 O O . ALA A 1 225 ? 20.986 14.776 -17.100 1.00 47.78 225 ALA A O 1
ATOM 1852 N N . GLN A 1 226 ? 22.833 14.458 -18.312 1.00 46.75 226 GLN A N 1
ATOM 1853 C CA . GLN A 1 226 ? 23.755 14.711 -17.184 1.00 46.75 226 GLN A CA 1
ATOM 1854 C C . GLN A 1 226 ? 24.613 15.977 -17.305 1.00 46.75 226 GLN A C 1
ATOM 1856 O O . GLN A 1 226 ? 25.397 16.267 -16.402 1.00 46.75 226 GLN A O 1
ATOM 1861 N N . ASN A 1 227 ? 24.492 16.756 -18.386 1.00 48.94 227 ASN A N 1
ATOM 1862 C CA . ASN A 1 227 ? 25.335 17.937 -18.579 1.00 48.94 227 ASN A CA 1
ATOM 1863 C C . ASN A 1 227 ? 24.527 19.243 -18.437 1.00 48.94 227 ASN A C 1
ATOM 1865 O O . ASN A 1 227 ? 23.822 19.617 -19.378 1.00 48.94 227 ASN A O 1
ATOM 1869 N N . PRO A 1 228 ? 24.652 19.981 -17.318 1.00 53.62 228 PRO A N 1
ATOM 1870 C CA . PRO A 1 228 ? 23.896 21.217 -17.097 1.00 53.62 228 PRO A CA 1
ATOM 1871 C C . PRO A 1 228 ? 24.188 22.303 -18.148 1.00 53.62 228 PRO A C 1
ATOM 1873 O O . PRO A 1 228 ? 23.334 23.146 -18.412 1.00 53.62 228 PRO A O 1
ATOM 1876 N N . ASN A 1 229 ? 25.337 22.241 -18.832 1.00 53.62 229 ASN A N 1
ATOM 1877 C CA . ASN A 1 229 ? 25.702 23.204 -19.875 1.00 53.62 229 ASN A CA 1
ATOM 1878 C C . ASN A 1 229 ? 25.022 22.927 -21.233 1.00 53.62 229 ASN A C 1
ATOM 1880 O O . ASN A 1 229 ? 24.901 23.840 -22.046 1.00 53.62 229 ASN A O 1
ATOM 1884 N N . LEU A 1 230 ? 24.545 21.698 -21.484 1.00 53.12 230 LEU A N 1
ATOM 1885 C CA . LEU A 1 230 ? 23.783 21.350 -22.699 1.00 53.12 230 LEU A CA 1
ATOM 1886 C C . LEU A 1 230 ? 22.289 21.699 -22.570 1.00 53.12 230 LEU A C 1
ATOM 1888 O O . LEU A 1 230 ? 21.602 21.861 -23.580 1.00 53.12 230 LEU A O 1
ATOM 1892 N N . PHE A 1 231 ? 21.799 21.890 -21.341 1.00 53.50 231 PHE A N 1
ATOM 1893 C CA . PHE A 1 231 ? 20.417 22.291 -21.068 1.00 53.50 231 PHE A CA 1
ATOM 1894 C C . PHE A 1 231 ? 20.108 23.688 -21.635 1.00 53.50 231 PHE A C 1
ATOM 1896 O O . PHE A 1 231 ? 19.038 23.916 -22.195 1.00 53.50 231 PHE A O 1
ATOM 1903 N N . GLY A 1 232 ? 21.085 24.604 -21.589 1.00 53.62 232 GLY A N 1
ATOM 1904 C CA . GLY A 1 232 ? 20.968 25.939 -22.187 1.00 53.62 232 GLY A CA 1
ATOM 1905 C C . GLY A 1 232 ? 20.837 25.923 -23.716 1.00 53.62 232 GLY A C 1
ATOM 1906 O O . GLY A 1 232 ? 20.092 26.726 -24.273 1.00 53.62 232 GLY A O 1
ATOM 1907 N N . ILE A 1 233 ? 21.496 24.976 -24.393 1.00 57.91 233 ILE A N 1
ATOM 1908 C CA . ILE A 1 233 ? 21.396 24.791 -25.851 1.00 57.91 233 ILE A CA 1
ATOM 1909 C C . ILE A 1 233 ? 20.023 24.213 -26.224 1.00 57.91 233 ILE A C 1
ATOM 1911 O O . ILE A 1 233 ? 19.401 24.699 -27.166 1.00 57.91 233 ILE A O 1
ATOM 1915 N N . CYS A 1 234 ? 19.499 23.263 -25.440 1.00 56.75 234 CYS A N 1
ATOM 1916 C CA . CYS A 1 234 ? 18.159 22.702 -25.653 1.00 56.75 234 CYS A CA 1
ATOM 1917 C C . CYS A 1 234 ? 17.046 23.737 -25.431 1.00 56.75 234 CYS A C 1
ATOM 1919 O O . CYS A 1 234 ? 16.109 23.797 -26.219 1.00 56.75 234 CYS A O 1
ATOM 1921 N N . ILE A 1 235 ? 17.156 24.597 -24.409 1.00 53.75 235 ILE A N 1
ATOM 1922 C CA . ILE A 1 235 ? 16.187 25.684 -24.180 1.00 53.75 235 ILE A CA 1
ATOM 1923 C C . ILE A 1 235 ? 16.250 26.713 -25.319 1.00 53.75 235 ILE A C 1
ATOM 1925 O O . ILE A 1 235 ? 15.212 27.188 -25.775 1.00 53.75 235 ILE A O 1
ATOM 1929 N N . ARG A 1 236 ? 17.450 27.033 -25.825 1.00 55.03 236 ARG A N 1
ATOM 1930 C CA . ARG A 1 236 ? 17.618 27.938 -26.973 1.00 55.03 236 ARG A CA 1
ATOM 1931 C C . ARG A 1 236 ? 17.002 27.355 -28.251 1.00 55.03 236 ARG A C 1
ATOM 1933 O O . ARG A 1 236 ? 16.286 28.077 -28.938 1.00 55.03 236 ARG A O 1
ATOM 1940 N N . MET A 1 237 ? 17.213 26.062 -28.519 1.00 56.12 237 MET A N 1
ATOM 1941 C CA . MET A 1 237 ? 16.560 25.349 -29.626 1.00 56.12 237 MET A CA 1
ATOM 1942 C C . MET A 1 237 ? 15.042 25.297 -29.452 1.00 56.12 237 MET A C 1
ATOM 1944 O O . MET A 1 237 ? 14.329 25.588 -30.399 1.00 56.12 237 MET A O 1
ATOM 1948 N N . ALA A 1 238 ? 14.526 25.009 -28.255 1.00 55.16 238 ALA A N 1
ATOM 1949 C CA . ALA A 1 238 ? 13.085 24.965 -28.002 1.00 55.16 238 ALA A CA 1
ATOM 1950 C C . ALA A 1 238 ? 12.407 26.328 -28.243 1.00 55.16 238 ALA A C 1
ATOM 1952 O O . ALA A 1 238 ? 11.308 26.382 -28.794 1.00 55.16 238 ALA A O 1
ATOM 1953 N N . ILE A 1 239 ? 13.077 27.434 -27.898 1.00 56.78 239 ILE A N 1
ATOM 1954 C CA . ILE A 1 239 ? 12.594 28.791 -28.192 1.00 56.78 239 ILE A CA 1
ATOM 1955 C C . ILE A 1 239 ? 12.607 29.057 -29.709 1.00 56.78 239 ILE A C 1
ATOM 1957 O O . ILE A 1 239 ? 11.621 29.569 -30.234 1.00 56.78 239 ILE A O 1
ATOM 1961 N N . GLU A 1 240 ? 13.655 28.657 -30.436 1.00 53.75 240 GLU A N 1
ATOM 1962 C CA . GLU A 1 240 ? 13.734 28.809 -31.903 1.00 53.75 240 GLU A CA 1
ATOM 1963 C C . GLU A 1 240 ? 12.757 27.877 -32.661 1.00 53.75 240 GLU A C 1
ATOM 1965 O O . GLU A 1 240 ? 12.186 28.276 -33.676 1.00 53.75 240 GLU A O 1
ATOM 1970 N N . MET A 1 241 ? 12.483 26.675 -32.143 1.00 51.12 241 MET A N 1
ATOM 1971 C CA . MET A 1 241 ? 11.552 25.684 -32.714 1.00 51.12 241 MET A CA 1
ATOM 1972 C C . MET A 1 241 ? 10.074 25.990 -32.411 1.00 51.12 241 MET A C 1
ATOM 1974 O O . MET A 1 241 ? 9.189 25.564 -33.159 1.00 51.12 241 MET A O 1
ATOM 1978 N N . SER A 1 242 ? 9.787 26.772 -31.360 1.00 48.06 242 SER A N 1
ATOM 1979 C CA . SER A 1 242 ? 8.421 27.164 -30.966 1.00 48.06 242 SER A CA 1
ATOM 1980 C C . SER A 1 242 ? 7.711 28.082 -31.974 1.00 48.06 242 SER A C 1
ATOM 1982 O O . SER A 1 242 ? 6.496 28.254 -31.903 1.00 48.06 242 SER A O 1
ATOM 1984 N N . MET A 1 243 ? 8.430 28.593 -32.981 1.00 52.25 243 MET A N 1
ATOM 1985 C CA . MET A 1 243 ? 7.872 29.342 -34.116 1.00 52.25 243 MET A CA 1
ATOM 1986 C C . MET A 1 243 ? 7.317 28.450 -35.251 1.00 52.25 243 MET A C 1
ATOM 1988 O O . MET A 1 243 ? 7.250 28.876 -36.402 1.00 52.25 243 MET A O 1
ATOM 1992 N N . GLY A 1 244 ? 6.858 27.232 -34.934 1.00 50.38 244 GLY A N 1
ATOM 1993 C CA . GLY A 1 244 ? 5.954 26.464 -35.804 1.00 50.38 244 GLY A CA 1
ATOM 1994 C C . GLY A 1 244 ? 6.551 25.266 -36.547 1.00 50.38 244 GLY A C 1
ATOM 1995 O O . GLY A 1 244 ? 6.161 25.024 -37.687 1.00 50.38 244 GLY A O 1
ATOM 1996 N N . ARG A 1 245 ? 7.477 24.497 -35.954 1.00 55.31 245 ARG A N 1
ATOM 1997 C CA . ARG A 1 245 ? 8.042 23.304 -36.619 1.00 55.31 245 ARG A CA 1
ATOM 1998 C C . ARG A 1 245 ? 8.098 22.080 -35.702 1.00 55.31 245 ARG A C 1
ATOM 2000 O O . ARG A 1 245 ? 9.124 21.798 -35.099 1.00 55.31 245 ARG A O 1
ATOM 2007 N N . SER A 1 246 ? 7.010 21.310 -35.675 1.00 54.34 246 SER A N 1
ATOM 2008 C CA . SER A 1 246 ? 6.967 19.947 -35.115 1.00 54.34 246 SER A CA 1
ATOM 2009 C C . SER A 1 246 ? 7.641 18.892 -36.007 1.00 54.34 246 SER A C 1
ATOM 2011 O O . SER A 1 246 ? 7.634 17.722 -35.659 1.00 54.34 246 SER A O 1
ATOM 2013 N N . GLY A 1 247 ? 8.160 19.277 -37.181 1.00 54.81 247 GLY A N 1
ATOM 2014 C CA . GLY A 1 247 ? 8.850 18.366 -38.106 1.00 54.81 247 GLY A CA 1
ATOM 2015 C C . GLY A 1 247 ? 10.342 18.173 -37.813 1.00 54.81 247 GLY A C 1
ATOM 2016 O O . GLY A 1 247 ? 10.942 17.253 -38.347 1.00 54.81 247 GLY A O 1
ATOM 2017 N N . LEU A 1 248 ? 10.933 19.032 -36.972 1.00 54.19 248 LEU A N 1
ATOM 2018 C CA . LEU A 1 248 ? 12.360 18.998 -36.618 1.00 54.19 248 LEU A CA 1
ATOM 2019 C C . LEU A 1 248 ? 12.654 18.233 -35.314 1.00 54.19 248 LEU A C 1
ATOM 2021 O O . LEU A 1 248 ? 13.822 17.985 -35.025 1.00 54.19 248 LEU A O 1
ATOM 2025 N N . SER A 1 249 ? 11.629 17.948 -34.503 1.00 51.59 249 SER A N 1
ATOM 2026 C CA . SER A 1 249 ? 11.728 17.182 -33.249 1.00 51.59 249 SER A CA 1
ATOM 2027 C C . SER A 1 249 ? 11.548 15.695 -33.500 1.00 51.59 249 SER A C 1
ATOM 2029 O O . SER A 1 249 ? 12.331 14.912 -32.928 1.00 51.59 249 SER A O 1
#

Nearest PDB structures (foldseek):
  7p0m-assembly1_E  TM=7.843E-01  e=8.916E-09  Homo sapiens
  7p0m-assembly1_A  TM=7.833E-01  e=1.202E-08  Homo sapiens
  7p09-assembly1_E  TM=7.900E-01  e=2.612E-08  Homo sapiens
  9cc3-assembly1_B  TM=7.172E-01  e=7.912E-09  Homo sapiens
  9cc3-assembly1_F  TM=7.539E-01  e=1.938E-08  Homo sapiens

Mean predicted aligned error: 19.44 Å

Organism: NCBI:txid1862640

Radius of gyration: 56.24 Å; Cα contacts (8 Å, |Δi|>4): 61; chains: 1; bounding box: 85×48×162 Å

Foldseek 3Di:
DDDDPDPPCPVVVVVVVVVVVVVPPDDDDDDDDVVNVVVVVVVVVVVVVVVVVVVVVVVVVVVVVVVVVVVVVVVVVVVVVVVVVVVVVVVVVVVVVVVVVVVVVVVQVVCVVVVVPPCVLVVLLVVLCVLCVVCVVLDPPVLVVVLVVLNVVLVVDDPPDPVNVVSSVVSVVSSPDDRPDDDPDDLDLVVLLVVCVVQDDDPPVLNVLVSVQSVVCVVVVDPDDPDPVVVVSVVVNCVVCVVDDPPVD

pLDDT: mean 71.96, std 17.86, range [27.83, 96.56]